Protein AF-A0A482X7K0-F1 (afdb_monomer_lite)

pLDDT: mean 81.97, std 12.43, range [30.09, 96.19]

InterPro domains:
  IPR026983 Dynein heavy chain [PTHR22878] (28-201)

Secondary structure (DSSP, 8-state):
--HHHHHHHHHHHHHHHHHHHHHHHHHHHHHHHHHHHHHTPPPSSHHHHHHHHHHHHHIIIIIHHHHHHHHHHHHHHHHHHHTTSPPPHHHHHHHHHHHHHHHHHHHHHHHHHHHHHHHHHHHHHHHHHHHHHHHHHHHHHHHHHHHHHT---GGGHHHHHHHHHHHHHHHHHHHHHHHHHHHHHHHTTPPP---GGGGS--

Foldseek 3Di:
DVVVVVVVVVVVVVVVLVVCLVPLQLVLLVVLVVLLVLLLDQAPALVSLLVSVVSLVCCVPPVLVVSVVSLVVNVVSCVVCVVPDDQDPVSVVSNVSSVVSNVCSVVSSVSSVVSSVVVVVVRVVVLVVVVVVLVVVVVVLVVLVVVLVVDDDPVCVVVSVVSVVVSVVVVVVSVVVLVVSQVSCVSVPHDRDDDVCPPVND

Organism: Laodelphax striatellus (NCBI:txid195883)

Structure (mmCIF, N/CA/C/O backbone):
data_AF-A0A482X7K0-F1
#
_entry.id   AF-A0A482X7K0-F1
#
loop_
_atom_site.group_PDB
_atom_site.id
_atom_site.type_symbol
_atom_site.label_atom_id
_atom_site.label_alt_id
_atom_site.label_comp_id
_atom_site.label_asym_id
_atom_site.label_entity_id
_atom_site.label_seq_id
_atom_site.pdbx_PDB_ins_code
_atom_site.Cartn_x
_atom_site.Cartn_y
_atom_site.Cartn_z
_atom_site.occupancy
_atom_site.B_iso_or_equiv
_atom_site.auth_seq_id
_atom_site.auth_comp_id
_atom_site.auth_asym_id
_atom_site.auth_atom_id
_atom_site.pdbx_PDB_model_num
ATOM 1 N N . MET A 1 1 ? 16.773 -10.555 -62.087 1.00 49.22 1 MET A N 1
ATOM 2 C CA . MET A 1 1 ? 15.786 -10.068 -61.094 1.00 49.22 1 MET A CA 1
ATOM 3 C C . MET A 1 1 ? 15.882 -10.726 -59.689 1.00 49.22 1 MET A C 1
ATOM 5 O O . MET A 1 1 ? 14.841 -11.049 -59.138 1.00 49.22 1 MET A O 1
ATOM 9 N N . PRO A 1 2 ? 17.061 -10.891 -59.043 1.00 54.84 2 PRO A N 1
ATOM 10 C CA . PRO A 1 2 ? 17.112 -11.269 -57.612 1.00 54.84 2 PRO A CA 1
ATOM 11 C C . PRO A 1 2 ? 17.490 -10.118 -56.652 1.00 54.84 2 PRO A C 1
ATOM 13 O O . PRO A 1 2 ? 17.149 -10.158 -55.475 1.00 54.84 2 PRO A O 1
ATOM 16 N N . ILE A 1 3 ? 18.154 -9.066 -57.144 1.00 51.59 3 ILE A N 1
ATOM 17 C CA . ILE A 1 3 ? 18.717 -7.979 -56.316 1.00 51.59 3 ILE A CA 1
ATOM 18 C C . ILE A 1 3 ? 17.618 -7.081 -55.722 1.00 51.59 3 ILE A C 1
ATOM 20 O O . ILE A 1 3 ? 17.729 -6.635 -54.583 1.00 51.59 3 ILE A O 1
ATOM 24 N N . THR A 1 4 ? 16.521 -6.876 -56.458 1.00 55.09 4 THR A N 1
ATOM 25 C CA . THR A 1 4 ? 15.360 -6.100 -56.002 1.00 55.09 4 THR A CA 1
ATOM 26 C C . THR A 1 4 ? 14.719 -6.727 -54.767 1.00 55.09 4 THR A C 1
ATOM 28 O O . THR A 1 4 ? 14.364 -6.012 -53.845 1.00 55.09 4 THR A O 1
ATOM 31 N N . ASN A 1 5 ? 14.657 -8.060 -54.696 1.00 58.28 5 ASN A N 1
ATOM 32 C CA . ASN A 1 5 ? 14.011 -8.773 -53.594 1.00 58.28 5 ASN A CA 1
ATOM 33 C C . ASN A 1 5 ? 14.811 -8.645 -52.282 1.00 58.28 5 ASN A C 1
ATOM 35 O O . ASN A 1 5 ? 14.243 -8.368 -51.234 1.00 58.28 5 ASN A O 1
ATOM 39 N N . ILE A 1 6 ? 16.146 -8.721 -52.343 1.00 61.03 6 ILE A N 1
ATOM 40 C CA . ILE A 1 6 ? 17.017 -8.553 -51.165 1.00 61.03 6 ILE A CA 1
ATOM 41 C C . ILE A 1 6 ? 16.973 -7.114 -50.636 1.00 61.03 6 ILE A C 1
ATOM 43 O O . ILE A 1 6 ? 16.908 -6.911 -49.426 1.00 61.03 6 ILE A O 1
ATOM 47 N N . PHE A 1 7 ? 16.972 -6.111 -51.520 1.00 64.00 7 PHE A N 1
ATOM 48 C CA . PHE A 1 7 ? 16.829 -4.712 -51.105 1.00 64.00 7 PHE A CA 1
ATOM 49 C C . PHE A 1 7 ? 15.469 -4.446 -50.456 1.00 64.00 7 PHE A C 1
ATOM 51 O O . PHE A 1 7 ? 15.415 -3.792 -49.418 1.00 64.00 7 PHE A O 1
ATOM 58 N N . THR A 1 8 ? 14.385 -4.989 -51.013 1.00 66.81 8 THR A N 1
ATOM 59 C CA . THR A 1 8 ? 13.043 -4.848 -50.435 1.00 66.81 8 THR A CA 1
ATOM 60 C C . THR A 1 8 ? 12.923 -5.575 -49.093 1.00 66.81 8 THR A C 1
ATOM 62 O O . THR A 1 8 ? 12.419 -4.984 -48.143 1.00 66.81 8 THR A O 1
ATOM 65 N N . ILE A 1 9 ? 13.457 -6.796 -48.964 1.00 69.00 9 ILE A N 1
ATOM 66 C CA . ILE A 1 9 ? 13.507 -7.537 -47.689 1.00 69.00 9 ILE A CA 1
ATOM 67 C C . ILE A 1 9 ? 14.308 -6.759 -46.645 1.00 69.00 9 ILE A C 1
ATOM 69 O O . ILE A 1 9 ? 13.863 -6.610 -45.510 1.00 69.00 9 ILE A O 1
ATOM 73 N N . ARG A 1 10 ? 15.467 -6.217 -47.030 1.00 67.44 10 ARG A N 1
ATOM 74 C CA . ARG A 1 10 ? 16.317 -5.425 -46.141 1.00 67.44 10 ARG A CA 1
ATOM 75 C C . ARG A 1 10 ? 15.589 -4.163 -45.681 1.00 67.44 10 ARG A C 1
ATOM 77 O O . ARG A 1 10 ? 15.548 -3.911 -44.485 1.00 67.44 10 ARG A O 1
ATOM 84 N N . ILE A 1 11 ? 14.962 -3.416 -46.592 1.00 68.81 11 ILE A N 1
ATOM 85 C CA . ILE A 1 11 ? 14.170 -2.225 -46.250 1.00 68.81 11 ILE A CA 1
ATOM 86 C C . ILE A 1 11 ? 13.044 -2.585 -45.278 1.00 68.81 11 ILE A C 1
ATOM 88 O O . ILE A 1 11 ? 12.964 -1.948 -44.237 1.00 68.81 11 ILE A O 1
ATOM 92 N N . ILE A 1 12 ? 12.244 -3.620 -45.570 1.00 69.12 12 ILE A N 1
ATOM 93 C CA . ILE A 1 12 ? 11.138 -4.075 -44.707 1.00 69.12 12 ILE A CA 1
ATOM 94 C C . ILE A 1 12 ? 11.647 -4.483 -43.321 1.00 69.12 12 ILE A C 1
ATOM 96 O O . ILE A 1 12 ? 11.032 -4.142 -42.313 1.00 69.12 12 ILE A O 1
ATOM 100 N N . TYR A 1 13 ? 12.776 -5.189 -43.255 1.00 68.62 13 TYR A N 1
ATOM 101 C CA . TYR A 1 13 ? 13.393 -5.586 -41.994 1.00 68.62 13 TYR A CA 1
ATOM 102 C C . TYR A 1 13 ? 13.830 -4.359 -41.181 1.00 68.62 13 TYR A C 1
ATOM 104 O O . TYR A 1 13 ? 13.489 -4.261 -40.005 1.00 68.62 13 TYR A O 1
ATOM 112 N N . TYR A 1 14 ? 14.485 -3.376 -41.811 1.00 65.94 14 TYR A N 1
ATOM 113 C CA . TYR A 1 14 ? 14.879 -2.130 -41.143 1.00 65.94 14 TYR A CA 1
ATOM 114 C C . TYR A 1 14 ? 13.684 -1.308 -40.663 1.00 65.94 14 TYR A C 1
ATOM 116 O O . TYR A 1 14 ? 13.722 -0.854 -39.520 1.00 65.94 14 TYR A O 1
ATOM 124 N N . THR A 1 15 ? 12.631 -1.129 -41.473 1.00 64.50 15 THR A N 1
ATOM 125 C CA . THR A 1 15 ? 11.424 -0.398 -41.044 1.00 64.50 15 THR A CA 1
ATOM 126 C C . THR A 1 15 ? 10.703 -1.109 -39.910 1.00 64.50 15 THR A C 1
ATOM 128 O O . THR A 1 15 ? 10.247 -0.448 -38.981 1.00 64.50 15 THR A O 1
ATOM 131 N N . ASN A 1 16 ? 10.638 -2.441 -39.930 1.00 65.94 16 ASN A N 1
ATOM 132 C CA . ASN A 1 16 ? 10.032 -3.208 -38.844 1.00 65.94 16 ASN A CA 1
ATOM 133 C C . ASN A 1 16 ? 10.846 -3.062 -37.544 1.00 65.94 16 ASN A C 1
ATOM 135 O O . ASN A 1 16 ? 10.296 -2.710 -36.506 1.00 65.94 16 ASN A O 1
ATOM 139 N N . LEU A 1 17 ? 12.175 -3.176 -37.623 1.00 64.88 17 LEU A N 1
ATOM 140 C CA . LEU A 1 17 ? 13.085 -2.951 -36.495 1.00 64.88 17 LEU A CA 1
ATOM 141 C C . LEU A 1 17 ? 13.022 -1.535 -35.919 1.00 64.88 17 LEU A C 1
ATOM 143 O O . LEU A 1 17 ? 13.040 -1.372 -34.700 1.00 64.88 17 LEU A O 1
ATOM 147 N N . THR A 1 18 ? 12.927 -0.507 -36.767 1.00 64.06 18 THR A N 1
ATOM 148 C CA . THR A 1 18 ? 12.748 0.868 -36.273 1.00 64.06 18 THR A CA 1
ATOM 149 C C . THR A 1 18 ? 11.384 1.030 -35.614 1.00 64.06 18 THR A C 1
ATOM 151 O O . THR A 1 18 ? 11.300 1.612 -34.538 1.00 64.06 18 THR A O 1
ATOM 154 N N . SER A 1 19 ? 10.322 0.460 -36.185 1.00 64.69 19 SER A N 1
ATOM 155 C CA . SER A 1 19 ? 8.982 0.526 -35.593 1.00 64.69 19 SER A CA 1
ATOM 156 C C . SER A 1 19 ? 8.897 -0.198 -34.240 1.00 64.69 19 SER A C 1
ATOM 158 O O . SER A 1 19 ? 8.292 0.323 -33.305 1.00 64.69 19 SER A O 1
ATOM 160 N N . ILE A 1 20 ? 9.552 -1.356 -34.105 1.00 62.50 20 ILE A N 1
ATOM 161 C CA . ILE A 1 20 ? 9.691 -2.105 -32.845 1.00 62.50 20 ILE A CA 1
ATOM 162 C C . ILE A 1 20 ? 10.465 -1.273 -31.810 1.00 62.50 20 ILE A C 1
ATOM 164 O O . ILE A 1 20 ? 10.025 -1.138 -30.667 1.00 62.50 20 ILE A O 1
ATOM 168 N N . LYS A 1 21 ? 11.569 -0.637 -32.221 1.00 65.00 21 LYS A N 1
ATOM 169 C CA . LYS A 1 21 ? 12.369 0.257 -31.370 1.00 65.00 21 LYS A CA 1
ATOM 170 C C . LYS A 1 21 ? 11.549 1.432 -30.820 1.00 65.00 21 LYS A C 1
ATOM 172 O O . LYS A 1 21 ? 11.604 1.700 -29.624 1.00 65.00 21 LYS A O 1
ATOM 177 N N . TYR A 1 22 ? 10.761 2.106 -31.658 1.00 64.25 22 TYR A N 1
ATOM 178 C CA . TYR A 1 22 ? 9.958 3.261 -31.230 1.00 64.25 22 TYR A CA 1
ATOM 179 C C . TYR A 1 22 ? 8.774 2.899 -30.324 1.00 64.25 22 TYR A C 1
ATOM 181 O O . TYR A 1 22 ? 8.268 3.773 -29.624 1.00 64.25 22 TYR A O 1
ATOM 189 N N . PHE A 1 23 ? 8.338 1.637 -30.313 1.00 62.00 23 PHE A N 1
ATOM 190 C CA . PHE A 1 23 ? 7.183 1.200 -29.527 1.00 62.00 23 PHE A CA 1
ATOM 191 C C . PHE A 1 23 ? 7.559 0.508 -28.208 1.00 62.00 23 PHE A C 1
ATOM 193 O O . PHE A 1 23 ? 6.911 0.737 -27.189 1.00 62.00 23 PHE A O 1
ATOM 200 N N . ILE A 1 24 ? 8.592 -0.341 -28.202 1.00 65.31 24 ILE A N 1
ATOM 201 C CA . ILE A 1 24 ? 8.895 -1.207 -27.047 1.00 65.31 24 ILE A CA 1
ATOM 202 C C . ILE A 1 24 ? 9.719 -0.483 -25.974 1.00 65.31 24 ILE A C 1
ATOM 204 O O . ILE A 1 24 ? 9.478 -0.675 -24.782 1.00 65.31 24 ILE A O 1
ATOM 208 N N . PHE A 1 25 ? 10.663 0.367 -26.382 1.00 67.62 25 PHE A N 1
ATOM 209 C CA . PHE A 1 25 ? 11.628 0.988 -25.470 1.00 67.62 25 PHE A CA 1
ATOM 210 C C . PHE A 1 25 ? 11.020 2.035 -24.528 1.00 67.62 25 PHE A C 1
ATOM 212 O O . PHE A 1 25 ? 11.233 1.912 -23.321 1.00 67.62 25 PHE A O 1
ATOM 219 N N . PRO A 1 26 ? 10.241 3.029 -25.008 1.00 70.12 26 PRO A N 1
ATOM 220 C CA . PRO A 1 26 ? 9.648 4.030 -24.118 1.00 70.12 26 PRO A CA 1
ATOM 221 C C . PRO A 1 26 ? 8.695 3.382 -23.113 1.00 70.12 26 PRO A C 1
ATOM 223 O O . PRO A 1 26 ? 8.718 3.700 -21.928 1.00 70.12 26 PRO A O 1
ATOM 226 N N . ARG A 1 27 ? 7.939 2.386 -23.582 1.00 81.06 27 ARG A N 1
ATOM 227 C CA . ARG A 1 27 ? 6.945 1.674 -22.787 1.00 81.06 27 ARG A CA 1
ATOM 228 C C . ARG A 1 27 ? 7.564 0.900 -21.625 1.00 81.06 27 ARG A C 1
ATOM 230 O O . ARG A 1 27 ? 6.993 0.880 -20.549 1.00 81.06 27 ARG A O 1
ATOM 237 N N . LEU A 1 28 ? 8.739 0.288 -21.809 1.00 86.19 28 LEU A N 1
ATOM 238 C CA . LEU A 1 28 ? 9.406 -0.446 -20.727 1.00 86.19 28 LEU A CA 1
ATOM 239 C C . LEU A 1 28 ? 9.907 0.490 -19.613 1.00 86.19 28 LEU A C 1
ATOM 241 O O . LEU A 1 28 ? 9.758 0.172 -18.436 1.00 86.19 28 LEU A O 1
ATOM 245 N N . GLY A 1 29 ? 10.473 1.647 -19.971 1.00 86.31 29 GLY A N 1
ATOM 246 C CA . GLY A 1 29 ? 10.881 2.658 -18.991 1.00 86.31 29 GLY A CA 1
ATOM 247 C C . GLY A 1 29 ? 9.694 3.235 -18.213 1.00 86.31 29 GLY A C 1
ATOM 248 O O . GLY A 1 29 ? 9.775 3.379 -16.994 1.00 86.31 29 GLY A O 1
ATOM 249 N N . GLU A 1 30 ? 8.584 3.506 -18.905 1.00 89.38 30 GLU A N 1
ATOM 250 C CA . GLU A 1 30 ? 7.318 3.937 -18.297 1.00 89.38 30 GLU A CA 1
ATOM 251 C C . GLU A 1 30 ? 6.737 2.871 -17.358 1.00 89.38 30 GLU A C 1
ATOM 253 O O . GLU A 1 30 ? 6.309 3.204 -16.255 1.00 89.38 30 GLU A O 1
ATOM 258 N N . ASP A 1 31 ? 6.780 1.592 -17.748 1.00 91.06 31 ASP A N 1
ATOM 259 C CA . ASP A 1 31 ? 6.322 0.477 -16.913 1.00 91.06 31 ASP A CA 1
ATOM 260 C C . ASP A 1 31 ? 7.127 0.401 -15.599 1.00 91.06 31 ASP A C 1
ATOM 262 O O . ASP A 1 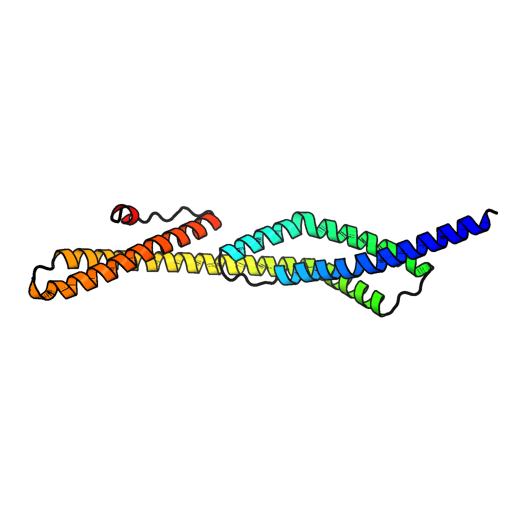31 ? 6.543 0.278 -14.520 1.00 91.06 31 ASP A O 1
ATOM 266 N N . TYR A 1 32 ? 8.463 0.526 -15.659 1.00 92.44 32 TYR A N 1
ATOM 267 C CA . TYR A 1 32 ? 9.295 0.534 -14.446 1.00 92.44 32 TYR A CA 1
ATOM 268 C C . TYR A 1 32 ? 8.985 1.736 -13.552 1.00 92.44 32 TYR A C 1
ATOM 270 O O . TYR A 1 32 ? 8.903 1.593 -12.330 1.00 92.44 32 TYR A O 1
ATOM 278 N N . GLN A 1 33 ? 8.814 2.912 -14.154 1.00 92.56 33 GLN A N 1
ATOM 279 C CA . GLN A 1 33 ? 8.469 4.117 -13.415 1.00 92.56 33 GLN A CA 1
ATOM 280 C C . GLN A 1 33 ? 7.107 3.968 -12.724 1.00 92.56 33 GLN A C 1
ATOM 282 O O . GLN A 1 33 ? 7.005 4.237 -11.533 1.00 92.56 33 GLN A O 1
ATOM 287 N N . ALA A 1 34 ? 6.089 3.461 -13.421 1.00 93.81 34 ALA A N 1
ATOM 288 C CA . ALA A 1 34 ? 4.759 3.251 -12.854 1.00 93.81 34 ALA A CA 1
ATOM 289 C C . ALA A 1 34 ? 4.769 2.253 -11.684 1.00 93.81 34 ALA A C 1
ATOM 291 O O . ALA A 1 34 ? 4.070 2.457 -10.688 1.00 93.81 34 ALA A O 1
ATOM 292 N N . ILE A 1 35 ? 5.578 1.190 -11.776 1.00 94.62 35 ILE A N 1
ATOM 293 C CA . ILE A 1 35 ? 5.794 0.264 -10.655 1.00 94.62 35 ILE A CA 1
ATOM 294 C C . ILE A 1 35 ? 6.438 1.000 -9.485 1.00 94.62 35 ILE A C 1
ATOM 296 O O . ILE A 1 35 ? 5.965 0.849 -8.362 1.00 94.62 35 ILE A O 1
ATOM 300 N N . SER A 1 36 ? 7.467 1.812 -9.737 1.00 94.31 36 SER A N 1
ATOM 301 C CA . SER A 1 36 ? 8.138 2.577 -8.686 1.00 94.31 36 SER A CA 1
ATOM 302 C C . SER A 1 36 ? 7.206 3.568 -7.998 1.00 94.31 36 SER A C 1
ATOM 304 O O . SER A 1 36 ? 7.182 3.620 -6.771 1.00 94.31 36 SER A O 1
ATOM 306 N N . ASP A 1 37 ? 6.430 4.331 -8.762 1.00 95.31 37 ASP A N 1
ATOM 307 C CA . ASP A 1 37 ? 5.510 5.334 -8.225 1.00 95.31 37 ASP A CA 1
ATOM 308 C C . ASP A 1 37 ? 4.443 4.666 -7.345 1.00 95.31 37 ASP A C 1
ATOM 310 O O . ASP A 1 37 ? 4.142 5.128 -6.241 1.00 95.31 37 ASP A O 1
ATOM 314 N N . ARG A 1 38 ? 3.922 3.516 -7.789 1.00 94.81 38 ARG A N 1
ATOM 315 C CA . ARG A 1 38 ? 2.947 2.743 -7.016 1.00 94.81 38 ARG A CA 1
ATOM 316 C C . ARG A 1 38 ? 3.566 2.068 -5.791 1.00 94.81 38 ARG A C 1
ATOM 318 O O . ARG A 1 38 ? 2.945 2.078 -4.735 1.00 94.81 38 ARG A O 1
ATOM 325 N N . ALA A 1 39 ? 4.763 1.498 -5.910 1.00 94.06 39 ALA A N 1
ATOM 326 C CA . ALA A 1 39 ? 5.457 0.828 -4.810 1.00 94.06 39 ALA A CA 1
ATOM 327 C C . ALA A 1 39 ? 5.804 1.791 -3.669 1.00 94.06 39 ALA A C 1
ATOM 329 O O . ALA A 1 39 ? 5.743 1.419 -2.502 1.00 94.06 39 ALA A O 1
ATOM 330 N N . LEU A 1 40 ? 6.127 3.041 -3.993 1.00 93.75 40 LEU A N 1
ATOM 331 C CA . LEU A 1 40 ? 6.481 4.061 -3.004 1.00 93.75 40 LEU A CA 1
ATOM 332 C C . LEU A 1 40 ? 5.279 4.896 -2.540 1.00 93.75 40 LEU A C 1
ATOM 334 O O . LEU A 1 40 ? 5.443 5.856 -1.787 1.00 93.75 40 LEU A O 1
ATOM 338 N N . THR A 1 41 ? 4.065 4.549 -2.974 1.00 94.62 41 THR A N 1
ATOM 339 C CA . THR A 1 41 ? 2.849 5.201 -2.486 1.00 94.62 41 THR A CA 1
ATOM 340 C C . THR A 1 41 ? 2.609 4.803 -1.033 1.00 94.62 41 THR A C 1
ATOM 342 O O . THR A 1 41 ? 2.508 3.622 -0.710 1.00 94.62 41 THR A O 1
ATOM 345 N N . VAL A 1 42 ? 2.488 5.798 -0.154 1.00 93.50 42 VAL A N 1
ATOM 346 C CA . VAL A 1 42 ? 2.142 5.572 1.251 1.00 93.50 42 VAL A CA 1
ATOM 347 C C . VAL A 1 42 ? 0.657 5.200 1.326 1.00 93.50 42 VAL A C 1
ATOM 349 O O . VAL A 1 42 ? -0.169 6.034 0.951 1.00 93.50 42 VAL A O 1
ATOM 352 N N . PRO A 1 43 ? 0.298 3.984 1.778 1.00 92.62 43 PRO A N 1
ATOM 353 C CA . PRO A 1 43 ? -1.103 3.612 1.942 1.00 92.62 43 PRO A CA 1
ATOM 354 C C . PRO A 1 43 ? -1.757 4.512 2.995 1.00 92.62 43 PRO A C 1
ATOM 356 O O . PRO A 1 43 ? -1.083 4.941 3.932 1.00 92.62 43 PRO A O 1
ATOM 359 N N . GLY A 1 44 ? -3.044 4.825 2.829 1.00 90.19 44 GLY A N 1
ATOM 360 C CA . GLY A 1 44 ? -3.811 5.650 3.766 1.00 90.19 44 GLY A CA 1
ATOM 361 C C . GLY A 1 44 ? -4.552 4.854 4.844 1.00 90.19 44 GLY A C 1
ATOM 362 O O . GLY A 1 44 ? -4.865 5.404 5.898 1.00 90.19 44 GLY A O 1
ATOM 363 N N . ASN A 1 45 ? -4.827 3.571 4.601 1.00 89.44 45 ASN A N 1
ATOM 364 C CA . ASN A 1 45 ? -5.579 2.684 5.494 1.00 89.44 45 ASN A CA 1
ATOM 365 C C . ASN A 1 45 ? -5.185 1.206 5.294 1.00 89.44 45 ASN A C 1
ATOM 367 O O . ASN A 1 45 ? -4.472 0.857 4.349 1.00 89.44 45 ASN A O 1
ATOM 371 N N . THR A 1 46 ? -5.694 0.331 6.168 1.00 90.00 46 THR A N 1
ATOM 372 C CA . THR A 1 46 ? -5.468 -1.125 6.141 1.00 90.00 46 THR A CA 1
ATOM 373 C C . THR A 1 46 ? -5.837 -1.757 4.793 1.00 90.00 46 THR A C 1
ATOM 375 O O . THR A 1 46 ? -5.093 -2.591 4.284 1.00 90.00 46 THR A O 1
ATOM 378 N N . SER A 1 47 ? -6.939 -1.337 4.163 1.00 89.44 47 SER A N 1
ATOM 379 C CA . SER A 1 47 ? -7.370 -1.874 2.862 1.00 89.44 47 SER A CA 1
ATOM 380 C C . SER A 1 47 ? -6.379 -1.534 1.742 1.00 89.44 47 SER A C 1
ATOM 382 O O . SER A 1 47 ? -5.930 -2.415 1.006 1.00 89.44 47 SER A O 1
ATOM 384 N N . GLU A 1 48 ? -5.965 -0.269 1.652 1.00 92.25 48 GLU A N 1
ATOM 385 C CA . GLU A 1 48 ? -4.960 0.187 0.686 1.00 92.25 48 GLU A CA 1
ATOM 386 C C . GLU A 1 48 ? -3.604 -0.494 0.897 1.00 92.25 48 GLU A C 1
ATOM 388 O O . GLU A 1 48 ? -2.947 -0.858 -0.081 1.00 92.25 48 GLU A O 1
ATOM 393 N N . LEU A 1 49 ? -3.208 -0.726 2.153 1.00 93.12 49 LEU A N 1
ATOM 394 C CA . LEU A 1 49 ? -1.993 -1.469 2.491 1.00 93.12 49 LEU A CA 1
ATOM 395 C C . LEU A 1 49 ? -2.054 -2.911 1.960 1.00 93.12 49 LEU A C 1
ATOM 397 O O . LEU A 1 49 ? -1.108 -3.359 1.314 1.00 93.12 49 LEU A O 1
ATOM 401 N N . MET A 1 50 ? -3.171 -3.617 2.154 1.00 91.31 50 MET A N 1
ATOM 402 C CA . MET A 1 50 ? -3.347 -4.988 1.651 1.00 91.31 50 MET A CA 1
ATOM 403 C C . MET A 1 50 ? -3.306 -5.050 0.119 1.00 91.31 50 MET A C 1
ATOM 405 O O . MET A 1 50 ? -2.677 -5.937 -0.462 1.00 91.31 50 MET A O 1
ATOM 409 N N . VAL A 1 51 ? -3.927 -4.074 -0.554 1.00 93.81 51 VAL A N 1
ATOM 410 C CA . VAL A 1 51 ? -3.876 -3.951 -2.020 1.00 93.81 51 VAL A CA 1
ATOM 411 C C . VAL A 1 51 ? -2.448 -3.695 -2.509 1.00 93.81 51 VAL A C 1
ATOM 413 O O . VAL A 1 51 ? -2.039 -4.254 -3.533 1.00 93.81 51 VAL A O 1
ATOM 416 N N . LEU A 1 52 ? -1.682 -2.862 -1.798 1.00 94.69 52 LEU A N 1
ATOM 417 C CA . LEU A 1 52 ? -0.279 -2.597 -2.111 1.00 94.69 52 LEU A CA 1
ATOM 418 C C . LEU A 1 52 ? 0.581 -3.855 -1.929 1.00 94.69 52 LEU A C 1
ATOM 420 O O . LEU A 1 52 ? 1.371 -4.175 -2.816 1.00 94.69 52 LEU A O 1
ATOM 424 N N . MET A 1 53 ? 0.385 -4.604 -0.842 1.00 93.12 53 MET A N 1
ATOM 425 C CA . MET A 1 53 ? 1.101 -5.858 -0.584 1.00 93.12 53 MET A CA 1
ATOM 426 C C . MET A 1 53 ? 0.867 -6.894 -1.689 1.00 93.12 53 MET A C 1
ATOM 428 O O . MET A 1 53 ? 1.826 -7.478 -2.195 1.00 93.12 53 MET A O 1
ATOM 432 N N . GLU A 1 54 ? -0.382 -7.090 -2.121 1.00 94.62 54 GLU A N 1
ATOM 433 C CA . GLU A 1 54 ? -0.683 -8.040 -3.200 1.00 94.62 54 GLU A CA 1
ATOM 434 C C . GLU A 1 54 ? -0.099 -7.584 -4.544 1.00 94.62 54 GLU A C 1
ATOM 436 O O . GLU A 1 54 ? 0.414 -8.396 -5.320 1.00 94.62 54 GLU A O 1
ATOM 441 N N . PHE A 1 55 ? -0.119 -6.275 -4.815 1.00 94.69 55 PHE A N 1
ATOM 442 C CA . PHE A 1 55 ? 0.535 -5.715 -5.995 1.00 94.69 55 PHE A CA 1
ATOM 443 C C . PHE A 1 55 ? 2.039 -6.016 -6.001 1.00 94.69 55 PHE A C 1
ATOM 445 O O . PHE A 1 55 ? 2.550 -6.513 -7.005 1.00 94.69 55 PHE A O 1
ATOM 452 N N . ILE A 1 56 ? 2.736 -5.767 -4.892 1.00 94.50 56 ILE A N 1
ATOM 453 C CA . ILE A 1 56 ? 4.185 -5.982 -4.788 1.00 94.50 56 ILE A CA 1
ATOM 454 C C . ILE A 1 56 ? 4.531 -7.464 -4.867 1.00 94.50 56 ILE A C 1
ATOM 456 O O . ILE A 1 56 ? 5.442 -7.834 -5.604 1.00 94.50 56 ILE A O 1
ATOM 460 N N . ARG A 1 57 ? 3.733 -8.332 -4.238 1.00 93.94 57 ARG A N 1
ATOM 461 C CA . ARG A 1 57 ? 3.880 -9.788 -4.362 1.00 93.94 57 ARG A CA 1
ATOM 462 C C . ARG A 1 57 ? 3.810 -10.244 -5.821 1.00 93.94 57 ARG A C 1
ATOM 464 O O . ARG A 1 57 ? 4.599 -11.086 -6.256 1.00 93.94 57 ARG A O 1
ATOM 471 N N . LYS A 1 58 ? 2.885 -9.684 -6.607 1.00 94.62 58 LYS A N 1
ATOM 472 C CA . LYS A 1 58 ? 2.799 -9.952 -8.051 1.00 94.62 58 LYS A CA 1
ATOM 473 C C . LYS A 1 58 ? 4.022 -9.419 -8.804 1.00 94.62 58 LYS A C 1
ATOM 475 O O . LYS A 1 58 ? 4.524 -10.094 -9.702 1.00 94.62 58 LYS A O 1
ATOM 480 N N . VAL A 1 59 ? 4.498 -8.228 -8.442 1.00 93.31 59 VAL A N 1
ATOM 481 C CA . VAL A 1 59 ? 5.688 -7.626 -9.053 1.00 93.31 59 VAL A CA 1
ATOM 482 C C . VAL A 1 59 ? 6.922 -8.502 -8.834 1.00 93.31 59 VAL A C 1
ATOM 484 O O . VAL A 1 59 ? 7.582 -8.850 -9.811 1.00 93.31 59 VAL A O 1
ATOM 487 N N . GLU A 1 60 ? 7.182 -8.919 -7.594 1.00 91.94 60 GLU A N 1
ATOM 488 C CA . GLU A 1 60 ? 8.330 -9.760 -7.227 1.00 91.94 60 GLU A CA 1
ATOM 489 C C . GLU A 1 60 ? 8.269 -11.168 -7.840 1.00 91.94 60 GLU A C 1
ATOM 491 O O . GLU A 1 60 ? 9.305 -11.747 -8.151 1.00 91.94 60 GLU A O 1
ATOM 496 N N . SER A 1 61 ? 7.071 -11.737 -8.012 1.00 91.44 61 SER A N 1
ATOM 497 C CA . SER A 1 61 ? 6.917 -13.125 -8.477 1.00 91.44 61 SER A CA 1
ATOM 498 C C . SER A 1 61 ? 6.890 -13.289 -9.994 1.00 91.44 61 SER A C 1
ATOM 500 O O . SER A 1 61 ? 7.299 -14.337 -10.488 1.00 91.44 61 SER A O 1
ATOM 502 N N . VAL A 1 62 ? 6.386 -12.296 -10.732 1.00 91.94 62 VAL A N 1
ATOM 503 C CA . VAL A 1 62 ? 6.162 -12.415 -12.182 1.00 91.94 62 VAL A CA 1
ATOM 504 C C . VAL A 1 62 ? 6.697 -11.200 -12.926 1.00 91.94 62 VAL A C 1
ATOM 506 O O . VAL A 1 62 ? 7.533 -11.342 -13.816 1.00 91.94 62 VAL A O 1
ATOM 509 N N . THR A 1 63 ? 6.242 -10.000 -12.560 1.00 88.88 63 THR A N 1
ATOM 510 C CA . THR A 1 63 ? 6.440 -8.806 -13.393 1.00 88.88 63 THR A CA 1
ATOM 511 C C . THR A 1 63 ? 7.916 -8.451 -13.575 1.00 88.88 63 THR A C 1
ATOM 513 O O . THR A 1 63 ? 8.317 -8.108 -14.683 1.00 88.88 63 THR A O 1
ATOM 516 N N . VAL A 1 64 ? 8.746 -8.554 -12.529 1.00 89.44 64 VAL A N 1
ATOM 517 C CA . VAL A 1 64 ? 10.184 -8.234 -12.630 1.00 89.44 64 VAL A CA 1
ATOM 518 C C . VAL A 1 64 ? 10.884 -9.143 -13.642 1.00 89.44 64 VAL A C 1
ATOM 520 O O . VAL A 1 64 ? 11.647 -8.646 -14.467 1.00 89.44 64 VAL A O 1
ATOM 523 N N . PHE A 1 65 ? 10.569 -10.440 -13.649 1.00 89.94 65 PHE A N 1
ATOM 524 C CA . PHE A 1 65 ? 11.154 -11.397 -14.592 1.00 89.94 65 PHE A CA 1
ATOM 525 C C . PHE A 1 65 ? 10.718 -11.122 -16.037 1.00 89.94 65 PHE A C 1
ATOM 527 O O . PHE A 1 65 ? 11.554 -11.082 -16.938 1.00 89.94 65 PHE A O 1
ATOM 534 N N . GLU A 1 66 ? 9.428 -10.854 -16.263 1.00 91.50 66 GLU A N 1
ATOM 535 C CA . GLU A 1 66 ? 8.924 -10.484 -17.594 1.00 91.50 66 GLU A CA 1
ATOM 536 C C . GLU A 1 66 ? 9.576 -9.193 -18.113 1.00 91.50 66 GLU A C 1
ATOM 538 O O . GLU A 1 66 ? 9.879 -9.058 -19.302 1.00 91.50 66 GLU A O 1
ATOM 543 N N . MET A 1 67 ? 9.809 -8.226 -17.225 1.00 90.19 67 MET A N 1
ATOM 544 C CA . MET A 1 67 ? 10.469 -6.971 -17.576 1.00 90.19 67 MET A CA 1
ATOM 545 C C . MET A 1 67 ? 11.962 -7.149 -17.852 1.00 90.19 67 MET A C 1
ATOM 547 O O . MET A 1 67 ? 12.475 -6.509 -18.769 1.00 90.19 67 MET A O 1
ATOM 551 N N . GLU A 1 68 ? 12.647 -8.035 -17.127 1.00 90.25 68 GLU A N 1
ATOM 552 C CA . GLU A 1 68 ? 14.033 -8.414 -17.417 1.00 90.25 68 GLU A CA 1
ATOM 553 C C . GLU A 1 68 ? 14.181 -9.051 -18.799 1.00 90.25 68 GLU A C 1
ATOM 555 O O . GLU A 1 68 ? 15.098 -8.698 -19.544 1.00 90.25 68 GLU A O 1
ATOM 560 N N . ASP A 1 69 ? 13.273 -9.949 -19.180 1.00 89.81 69 ASP A N 1
ATOM 561 C CA . ASP A 1 69 ? 13.306 -10.570 -20.506 1.00 89.81 69 ASP A CA 1
ATOM 562 C C . ASP A 1 69 ? 13.050 -9.540 -21.614 1.00 89.81 69 ASP A C 1
ATOM 564 O O . ASP A 1 69 ? 13.814 -9.466 -22.582 1.00 89.81 69 ASP 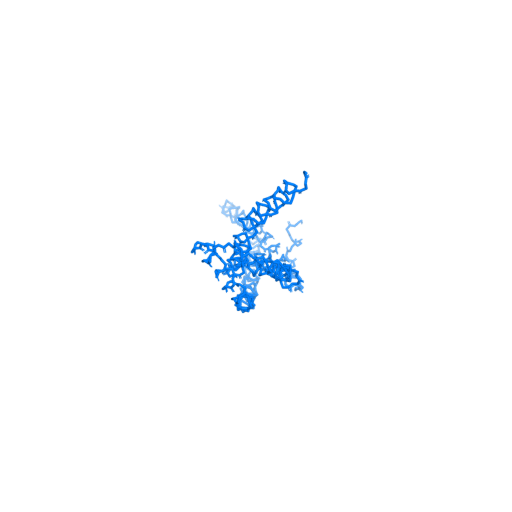A O 1
ATOM 568 N N . ARG A 1 70 ? 12.069 -8.647 -21.429 1.00 87.88 70 ARG A N 1
ATOM 569 C CA . ARG A 1 70 ? 11.850 -7.503 -22.335 1.00 87.88 70 ARG A CA 1
ATOM 570 C C . ARG A 1 70 ? 13.078 -6.592 -22.417 1.00 87.88 70 ARG A C 1
ATOM 572 O O . ARG A 1 70 ? 13.405 -6.100 -23.497 1.00 87.88 70 ARG A O 1
ATOM 579 N N . LEU A 1 71 ? 13.780 -6.375 -21.302 1.00 88.50 71 LEU A N 1
ATOM 580 C CA . LEU A 1 71 ? 15.012 -5.586 -21.264 1.00 88.50 71 LEU A CA 1
ATOM 581 C C . LEU A 1 71 ? 16.147 -6.269 -22.041 1.00 88.50 71 LEU A C 1
ATOM 583 O O . LEU A 1 71 ? 16.904 -5.591 -22.739 1.00 88.50 71 LEU A O 1
ATOM 587 N N . ARG A 1 72 ? 16.260 -7.603 -21.976 1.00 88.38 72 ARG A N 1
ATOM 588 C CA . ARG A 1 72 ? 17.226 -8.378 -22.777 1.00 88.38 72 ARG A CA 1
ATOM 589 C C . ARG A 1 72 ? 16.942 -8.278 -24.269 1.00 88.38 72 ARG A C 1
ATOM 591 O O . ARG A 1 72 ? 17.876 -8.083 -25.046 1.00 88.38 72 ARG A O 1
ATOM 598 N N . GLU A 1 73 ? 15.679 -8.364 -24.678 1.00 84.31 73 GLU A N 1
ATOM 599 C CA . GLU A 1 73 ? 15.291 -8.149 -26.077 1.00 84.31 73 GLU A CA 1
ATOM 600 C C . GLU A 1 73 ? 15.692 -6.750 -26.546 1.00 84.31 73 GLU A C 1
ATOM 602 O O . GLU A 1 73 ? 16.364 -6.597 -27.567 1.00 84.31 73 GLU A O 1
ATOM 607 N N . VAL A 1 74 ? 15.360 -5.734 -25.748 1.00 82.19 74 VAL A N 1
ATOM 608 C CA . VAL A 1 74 ? 15.768 -4.339 -25.946 1.00 82.19 74 VAL A CA 1
ATOM 609 C C . VAL A 1 74 ? 17.289 -4.221 -26.110 1.00 82.19 74 VAL A C 1
ATOM 611 O O . VAL A 1 74 ? 17.748 -3.597 -27.068 1.00 82.19 74 VAL A O 1
ATOM 614 N N . MET A 1 75 ? 18.088 -4.846 -25.242 1.00 83.25 75 MET A N 1
ATOM 615 C CA . MET A 1 75 ? 19.552 -4.845 -25.369 1.00 83.25 75 MET A CA 1
ATOM 616 C C . MET A 1 75 ? 20.019 -5.465 -26.687 1.00 83.25 75 MET A C 1
ATOM 618 O O . MET A 1 75 ? 20.833 -4.859 -27.385 1.00 83.25 75 MET A O 1
ATOM 622 N N . ASN A 1 76 ? 19.477 -6.624 -27.064 1.00 83.19 76 ASN A N 1
ATOM 623 C CA . ASN A 1 76 ? 19.816 -7.282 -28.327 1.00 83.19 76 ASN A CA 1
ATOM 624 C C . ASN A 1 76 ? 19.494 -6.390 -29.534 1.00 83.19 76 ASN A C 1
ATOM 626 O O . ASN A 1 76 ? 20.290 -6.310 -30.471 1.00 83.19 76 ASN A O 1
ATOM 630 N N . TYR A 1 77 ? 18.374 -5.664 -29.493 1.00 78.25 77 TYR A N 1
ATOM 631 C CA . TYR A 1 77 ? 18.023 -4.694 -30.529 1.00 78.25 77 TYR A CA 1
ATOM 632 C C . TYR A 1 77 ? 18.990 -3.510 -30.585 1.00 78.25 77 TYR A C 1
ATOM 634 O O . TYR A 1 77 ? 19.362 -3.105 -31.686 1.00 78.25 77 TYR A O 1
ATOM 642 N N . ILE A 1 78 ? 19.415 -2.960 -29.439 1.00 77.94 78 ILE A N 1
ATOM 643 C CA . ILE A 1 78 ? 20.415 -1.878 -29.409 1.00 77.94 78 ILE A CA 1
ATOM 644 C C . ILE A 1 78 ? 21.723 -2.359 -30.038 1.00 77.94 78 ILE A C 1
ATOM 646 O O . ILE A 1 78 ? 22.228 -1.679 -30.929 1.00 77.94 78 ILE A O 1
ATOM 650 N N . LEU A 1 79 ? 22.250 -3.508 -29.593 1.00 82.00 79 LEU A N 1
ATOM 651 C CA . LEU A 1 79 ? 23.508 -4.059 -30.110 1.00 82.00 79 LEU A CA 1
ATOM 652 C C . LEU A 1 79 ? 23.425 -4.335 -31.610 1.00 82.00 79 LEU A C 1
ATOM 654 O O . LEU A 1 79 ? 24.349 -4.025 -32.351 1.00 82.00 79 LEU A O 1
ATOM 658 N N . PHE A 1 80 ? 22.309 -4.893 -32.074 1.00 80.06 80 PHE A N 1
ATOM 659 C CA . PHE A 1 80 ? 22.131 -5.136 -33.497 1.00 80.06 80 PHE A CA 1
ATOM 660 C C . PHE A 1 80 ? 22.081 -3.822 -34.283 1.00 80.06 80 PHE A C 1
ATOM 662 O O . PHE A 1 80 ? 22.752 -3.679 -35.298 1.00 80.06 80 PHE A O 1
ATOM 669 N N . LEU A 1 81 ? 21.291 -2.845 -33.834 1.00 75.25 81 LEU A N 1
ATOM 670 C CA . LEU A 1 81 ? 21.085 -1.596 -34.566 1.00 75.25 81 LEU A CA 1
ATOM 671 C C . LEU A 1 81 ? 22.282 -0.647 -34.511 1.00 75.25 81 LEU A C 1
ATOM 673 O O . LEU A 1 81 ? 22.409 0.168 -35.430 1.00 75.25 81 LEU A O 1
ATOM 677 N N . SER A 1 82 ? 23.153 -0.739 -33.501 1.00 77.88 82 SER A N 1
ATOM 678 C CA . SER A 1 82 ? 24.354 0.103 -33.413 1.00 77.88 82 SER A CA 1
ATOM 679 C C . SER A 1 82 ? 25.309 -0.108 -34.584 1.00 77.88 82 SER A C 1
ATOM 681 O O . SER A 1 82 ? 25.977 0.836 -34.996 1.00 77.88 82 SER A O 1
ATOM 683 N N . ASP A 1 83 ? 25.315 -1.305 -35.173 1.00 79.25 83 ASP A N 1
ATOM 684 C CA . ASP A 1 83 ? 26.173 -1.635 -36.315 1.00 79.25 83 ASP A CA 1
ATOM 685 C C . ASP A 1 83 ? 25.642 -1.072 -37.646 1.00 79.25 83 ASP A C 1
ATOM 687 O O . ASP A 1 83 ? 26.365 -1.023 -38.644 1.00 79.25 83 ASP A O 1
ATOM 691 N N . TYR A 1 84 ? 24.378 -0.633 -37.686 1.00 74.81 84 TYR A N 1
ATOM 692 C CA . TYR A 1 84 ? 23.700 -0.248 -38.929 1.00 74.81 84 TYR A CA 1
ATOM 693 C C . TYR A 1 84 ? 23.022 1.124 -38.901 1.00 74.81 84 TYR A C 1
ATOM 695 O O . TYR A 1 84 ? 22.622 1.620 -39.957 1.00 74.81 84 TYR A O 1
ATOM 703 N N . THR A 1 85 ? 22.842 1.731 -37.728 1.00 72.31 85 THR A N 1
ATOM 704 C CA . THR A 1 85 ? 22.095 2.983 -37.559 1.00 72.31 85 THR A CA 1
ATOM 705 C C . THR A 1 85 ? 22.708 3.859 -36.474 1.00 72.31 85 THR A C 1
ATOM 707 O O . THR A 1 85 ? 23.227 3.373 -35.473 1.00 72.31 85 THR A O 1
ATOM 710 N N . ILE A 1 86 ? 22.608 5.177 -36.653 1.00 74.88 86 ILE A N 1
ATOM 711 C CA . ILE A 1 86 ? 22.981 6.134 -35.612 1.00 74.88 86 ILE A CA 1
ATOM 712 C C . ILE A 1 86 ? 21.841 6.186 -34.594 1.00 74.88 86 ILE A C 1
ATOM 714 O O . ILE A 1 86 ? 20.710 6.532 -34.937 1.00 74.88 86 ILE A O 1
ATOM 718 N N . ILE A 1 87 ? 22.145 5.861 -33.339 1.00 75.00 87 ILE A N 1
ATOM 719 C CA . ILE A 1 87 ? 21.221 6.057 -32.221 1.00 75.00 87 ILE A CA 1
ATOM 720 C C . ILE A 1 87 ? 21.187 7.553 -31.904 1.00 75.00 87 ILE A C 1
ATOM 722 O O . ILE A 1 87 ? 22.217 8.162 -31.614 1.00 75.00 87 ILE A O 1
ATOM 726 N N . SER A 1 88 ? 20.004 8.157 -31.976 1.00 82.31 88 SER A N 1
ATOM 727 C CA . SER A 1 88 ? 19.833 9.574 -31.656 1.00 82.31 88 SER A CA 1
ATOM 728 C C . SER A 1 88 ? 20.027 9.837 -30.158 1.00 82.31 88 SER A C 1
ATOM 730 O O . SER A 1 88 ? 19.844 8.957 -29.316 1.00 82.31 88 SER A O 1
ATOM 732 N N . ALA A 1 89 ? 20.334 11.084 -29.797 1.00 82.69 89 ALA A N 1
ATOM 733 C CA . ALA A 1 89 ? 20.488 11.479 -28.396 1.00 82.69 89 ALA A CA 1
ATOM 734 C C . ALA A 1 89 ? 19.214 11.247 -27.556 1.00 82.69 89 ALA A C 1
ATOM 736 O O . ALA A 1 89 ? 19.306 10.934 -26.370 1.00 82.69 89 ALA A O 1
ATOM 737 N N . ILE A 1 90 ? 18.028 11.372 -28.166 1.00 82.06 90 ILE A N 1
ATOM 738 C CA . ILE A 1 90 ? 16.738 11.147 -27.495 1.00 82.06 90 ILE A CA 1
ATOM 739 C C . ILE A 1 90 ? 16.576 9.665 -27.145 1.00 82.06 90 ILE A C 1
ATOM 741 O O . ILE A 1 90 ? 16.270 9.333 -26.003 1.00 82.06 90 ILE A O 1
ATOM 745 N N . GLU A 1 91 ? 16.835 8.782 -28.108 1.00 76.12 91 GLU A N 1
ATOM 746 C CA . GLU A 1 91 ? 16.741 7.331 -27.916 1.00 76.12 91 GLU A CA 1
ATOM 747 C C . GLU A 1 91 ? 17.780 6.847 -26.901 1.00 76.12 91 GLU A C 1
ATOM 749 O O . GLU A 1 91 ? 17.460 6.066 -26.011 1.00 76.12 91 GLU A O 1
ATOM 754 N N . MET A 1 92 ? 19.010 7.369 -26.970 1.00 80.94 92 MET A N 1
ATOM 755 C CA . MET A 1 92 ? 20.042 7.066 -25.980 1.00 80.94 92 MET A CA 1
ATOM 756 C C . MET A 1 92 ? 19.587 7.461 -24.570 1.00 80.94 92 MET A C 1
ATOM 758 O O . MET A 1 92 ? 19.700 6.666 -23.640 1.00 80.94 92 MET A O 1
ATOM 762 N N . LYS A 1 93 ? 19.004 8.657 -24.409 1.00 84.38 93 LYS A N 1
ATOM 763 C CA . LYS A 1 93 ? 18.470 9.112 -23.119 1.00 84.38 93 LYS A CA 1
ATOM 764 C C . LYS A 1 93 ? 17.374 8.179 -22.594 1.00 84.38 93 LYS A C 1
ATOM 766 O O . LYS A 1 93 ? 17.400 7.835 -21.416 1.00 84.38 93 LYS A O 1
ATOM 771 N N . GLN A 1 94 ? 16.430 7.765 -23.438 1.00 81.75 94 GLN A N 1
ATOM 772 C CA . GLN A 1 94 ? 15.353 6.841 -23.051 1.00 81.75 94 GLN A CA 1
ATOM 773 C C . GLN A 1 94 ? 15.893 5.469 -22.628 1.00 81.75 94 GLN A C 1
ATOM 775 O O . GLN A 1 94 ? 15.469 4.922 -21.607 1.00 81.75 94 GLN A O 1
ATOM 780 N N . ASN A 1 95 ? 16.879 4.949 -23.358 1.00 82.19 95 ASN A N 1
ATOM 781 C CA . ASN A 1 95 ? 17.545 3.696 -23.014 1.00 82.19 95 ASN A CA 1
ATOM 782 C C . ASN A 1 95 ? 18.226 3.815 -21.648 1.00 82.19 95 ASN A C 1
ATOM 784 O O . ASN A 1 95 ? 17.975 2.997 -20.766 1.00 82.19 95 ASN A O 1
ATOM 788 N N . CYS A 1 96 ? 19.016 4.873 -21.435 1.00 85.50 96 CYS A N 1
ATOM 789 C CA . CYS A 1 96 ? 19.669 5.137 -20.153 1.00 85.50 96 CYS A CA 1
ATOM 790 C C . CYS A 1 96 ? 18.668 5.220 -18.996 1.00 85.50 96 CYS A C 1
ATOM 792 O O . CYS A 1 96 ? 18.929 4.651 -17.940 1.00 85.50 96 CYS A O 1
ATOM 794 N N . LEU A 1 97 ? 17.526 5.889 -19.187 1.00 86.81 97 LEU A N 1
ATOM 795 C CA . LEU A 1 97 ? 16.475 5.964 -18.168 1.00 86.81 97 LEU A CA 1
ATOM 796 C C . LEU A 1 97 ? 15.905 4.582 -17.832 1.00 86.81 97 LEU A C 1
ATOM 798 O O . LEU A 1 97 ? 15.740 4.266 -16.659 1.00 86.81 97 LEU A O 1
ATOM 802 N N . THR A 1 98 ? 15.665 3.740 -18.836 1.00 88.00 98 THR A N 1
ATOM 803 C CA . THR A 1 98 ? 15.165 2.372 -18.626 1.00 88.00 98 THR A CA 1
ATOM 804 C C . THR A 1 98 ? 16.161 1.534 -17.819 1.00 88.00 98 THR A C 1
ATOM 806 O O . THR A 1 98 ? 15.777 0.888 -16.847 1.00 88.00 98 THR A O 1
ATOM 809 N N . PHE A 1 99 ? 17.456 1.598 -18.151 1.00 88.94 99 PHE A N 1
ATOM 810 C CA . PHE A 1 99 ? 18.496 0.911 -17.374 1.00 88.94 99 PHE A CA 1
ATOM 811 C C . PHE A 1 99 ? 18.647 1.478 -15.964 1.00 88.94 99 PHE A C 1
ATOM 813 O O . PHE A 1 99 ? 18.886 0.723 -15.024 1.00 88.94 99 PHE A O 1
ATOM 820 N N . LEU A 1 100 ? 18.517 2.794 -15.793 1.00 90.94 100 LEU A N 1
ATOM 821 C CA . LEU A 1 100 ? 18.555 3.419 -14.475 1.00 90.94 100 LEU A CA 1
ATOM 822 C C . LEU A 1 100 ? 17.425 2.880 -13.594 1.00 90.94 100 LEU A C 1
ATOM 824 O O . LEU A 1 100 ? 17.669 2.501 -12.452 1.00 90.94 100 LEU A O 1
ATOM 828 N N . TRP A 1 101 ? 16.213 2.794 -14.142 1.00 92.62 101 TRP A N 1
ATOM 829 C CA . TRP A 1 101 ? 15.066 2.241 -13.435 1.00 92.62 101 TRP A CA 1
ATOM 830 C C . TRP A 1 101 ? 15.221 0.759 -13.107 1.00 92.62 101 TRP A C 1
ATOM 832 O O . TRP A 1 101 ? 14.952 0.371 -11.974 1.00 92.62 101 TRP A O 1
ATOM 842 N N . TYR A 1 102 ? 15.715 -0.046 -14.050 1.00 92.06 102 TYR A N 1
ATOM 843 C CA . TYR A 1 102 ? 16.035 -1.451 -13.801 1.00 92.06 102 TYR A CA 1
ATOM 844 C C . TYR A 1 102 ? 17.010 -1.613 -12.625 1.00 92.06 102 TYR A C 1
ATOM 846 O O . TYR A 1 102 ? 16.721 -2.342 -11.680 1.00 92.06 102 TYR A O 1
ATOM 854 N N . ASN A 1 103 ? 18.123 -0.869 -12.627 1.00 91.50 103 ASN A N 1
ATOM 855 C CA . ASN A 1 103 ? 19.109 -0.922 -11.542 1.00 91.50 103 ASN A CA 1
ATOM 856 C C . ASN A 1 103 ? 18.544 -0.432 -10.200 1.00 91.50 103 ASN A C 1
ATOM 858 O O . ASN A 1 103 ? 18.958 -0.910 -9.147 1.00 91.50 103 ASN A O 1
ATOM 862 N N . ARG A 1 104 ? 17.608 0.524 -10.230 1.00 93.50 104 ARG A N 1
ATOM 863 C CA . ARG A 1 104 ? 16.954 1.065 -9.032 1.00 93.50 104 ARG A CA 1
ATOM 864 C C . ARG A 1 104 ? 15.855 0.143 -8.487 1.00 93.50 104 ARG A C 1
ATOM 866 O O . ARG A 1 104 ? 15.496 0.266 -7.321 1.00 93.50 104 ARG A O 1
ATOM 873 N N . MET A 1 105 ? 15.309 -0.767 -9.294 1.00 93.38 105 MET A N 1
ATOM 874 C CA . MET A 1 105 ? 14.100 -1.517 -8.936 1.00 93.38 105 MET A CA 1
ATOM 875 C C . MET A 1 105 ? 14.273 -2.371 -7.671 1.00 93.38 105 MET A C 1
ATOM 877 O O . MET A 1 105 ? 13.374 -2.416 -6.839 1.00 93.38 105 MET A O 1
ATOM 881 N N . SER A 1 106 ? 15.443 -2.979 -7.465 1.00 92.19 106 SER A N 1
ATOM 882 C CA . SER A 1 106 ? 15.736 -3.730 -6.234 1.00 92.19 106 SER A CA 1
ATOM 883 C C . SER A 1 106 ? 15.666 -2.852 -4.981 1.00 92.19 106 SER A C 1
ATOM 885 O O . SER A 1 106 ? 15.075 -3.250 -3.981 1.00 92.19 106 SER A O 1
ATOM 887 N N . GLN A 1 107 ? 16.208 -1.634 -5.053 1.00 94.62 107 GLN A N 1
ATOM 888 C CA . GLN A 1 107 ? 16.138 -0.660 -3.968 1.00 94.62 107 GLN A CA 1
ATOM 889 C C . GLN A 1 107 ? 14.694 -0.207 -3.715 1.00 94.62 107 GLN A C 1
ATOM 891 O O . GLN A 1 107 ? 14.286 -0.110 -2.566 1.00 94.62 107 GLN A O 1
ATOM 896 N N . VAL A 1 108 ? 13.906 0.026 -4.768 1.00 95.69 108 VAL A N 1
ATOM 897 C CA . VAL A 1 108 ? 12.488 0.419 -4.650 1.00 95.69 108 VAL A CA 1
ATOM 898 C C . VAL A 1 108 ? 11.660 -0.655 -3.943 1.00 95.69 108 VAL A C 1
ATOM 900 O O . VAL A 1 108 ? 10.829 -0.333 -3.096 1.00 95.69 108 VAL A O 1
ATOM 903 N N . LEU A 1 109 ? 11.883 -1.929 -4.274 1.00 94.00 109 LEU A N 1
ATOM 904 C CA . LEU A 1 109 ? 11.197 -3.044 -3.619 1.00 94.00 109 LEU A CA 1
ATOM 905 C C . LEU A 1 109 ? 11.589 -3.158 -2.141 1.00 94.00 109 LEU A C 1
ATOM 907 O O . LEU A 1 109 ? 10.739 -3.444 -1.301 1.00 94.00 109 LEU A O 1
ATOM 911 N N . GLU A 1 110 ? 12.847 -2.877 -1.807 1.00 94.94 110 GLU A N 1
ATOM 912 C CA . GLU A 1 110 ? 13.305 -2.858 -0.418 1.00 94.94 110 GLU A CA 1
ATOM 913 C C . GLU A 1 110 ? 12.744 -1.665 0.374 1.00 94.94 110 GLU A C 1
ATOM 915 O O . GLU A 1 110 ? 12.272 -1.834 1.497 1.00 94.94 110 GLU A O 1
ATOM 920 N N . GLU A 1 111 ? 12.706 -0.472 -0.225 1.00 96.12 111 GLU A N 1
ATOM 921 C CA . GLU A 1 111 ? 12.044 0.707 0.353 1.00 96.12 111 GLU A CA 1
ATOM 922 C C . GLU A 1 111 ? 10.555 0.429 0.615 1.00 96.12 111 GLU A C 1
ATOM 924 O O . GLU A 1 111 ? 10.036 0.756 1.685 1.00 96.12 111 GLU A O 1
ATOM 929 N N . ASN A 1 112 ? 9.868 -0.234 -0.322 1.00 96.19 112 ASN A N 1
ATOM 930 C CA . ASN A 1 112 ? 8.488 -0.662 -0.119 1.00 96.19 112 ASN A CA 1
ATOM 931 C C . ASN A 1 112 ? 8.358 -1.677 1.029 1.00 96.19 112 ASN A C 1
ATOM 933 O O . ASN A 1 112 ? 7.435 -1.548 1.830 1.00 96.19 112 ASN A O 1
ATOM 937 N N . ARG A 1 113 ? 9.273 -2.648 1.150 1.00 94.56 113 ARG A N 1
ATOM 938 C CA . ARG A 1 113 ? 9.256 -3.640 2.240 1.00 94.56 113 ARG A CA 1
ATOM 939 C C . ARG A 1 113 ? 9.294 -2.961 3.609 1.00 94.56 113 ARG A C 1
ATOM 941 O O . ARG A 1 113 ? 8.474 -3.276 4.469 1.00 94.56 113 ARG A O 1
ATOM 948 N N . GLN A 1 114 ? 10.188 -1.988 3.774 1.00 96.00 114 GLN A N 1
ATOM 949 C CA . GLN A 1 114 ? 10.314 -1.204 5.005 1.00 96.00 114 GLN A CA 1
ATOM 950 C C . GLN A 1 114 ? 9.068 -0.349 5.266 1.00 96.00 114 GLN A C 1
ATOM 952 O O . GLN A 1 114 ? 8.565 -0.305 6.389 1.00 96.00 114 GLN A O 1
ATOM 957 N N . LEU A 1 115 ? 8.526 0.290 4.223 1.00 95.12 115 LEU A N 1
ATOM 958 C CA . LEU A 1 115 ? 7.287 1.065 4.309 1.00 95.12 115 LEU A CA 1
ATOM 959 C C . LEU A 1 115 ? 6.102 0.196 4.755 1.00 95.12 115 LEU A C 1
ATOM 961 O O . LEU A 1 115 ? 5.340 0.601 5.632 1.00 95.12 115 LEU A O 1
ATOM 965 N N . VAL A 1 116 ? 5.944 -0.988 4.159 1.00 94.25 116 VAL A N 1
ATOM 966 C CA . VAL A 1 116 ? 4.878 -1.943 4.486 1.00 94.25 116 VAL A CA 1
ATOM 967 C C . VAL A 1 116 ? 5.020 -2.428 5.922 1.00 94.25 116 VAL A C 1
ATOM 969 O O . VAL A 1 116 ? 4.024 -2.440 6.642 1.00 94.25 116 VAL A O 1
ATOM 972 N N . GLU A 1 117 ? 6.225 -2.786 6.365 1.00 93.94 117 GLU A N 1
ATOM 973 C CA . GLU A 1 117 ? 6.474 -3.218 7.744 1.00 93.94 117 GLU A CA 1
ATOM 974 C C . GLU A 1 117 ? 6.097 -2.120 8.746 1.00 93.94 117 GLU A C 1
ATOM 976 O O . GLU A 1 117 ? 5.302 -2.354 9.661 1.00 93.94 117 GLU A O 1
ATOM 981 N N . GLN A 1 118 ? 6.585 -0.897 8.520 1.00 95.62 118 GLN A N 1
ATOM 982 C CA . GLN A 1 118 ? 6.276 0.248 9.370 1.00 95.62 118 GLN A CA 1
ATOM 983 C C . GLN A 1 118 ? 4.770 0.534 9.407 1.00 95.62 118 GLN A C 1
ATOM 985 O O . GLN A 1 118 ? 4.188 0.659 10.483 1.00 95.62 118 GLN A O 1
ATOM 990 N N . LYS A 1 119 ? 4.116 0.614 8.242 1.00 93.94 119 LYS A N 1
ATOM 991 C CA . LYS A 1 119 ? 2.685 0.944 8.162 1.00 93.94 119 LYS A CA 1
ATOM 992 C C . LYS A 1 119 ? 1.792 -0.155 8.713 1.00 93.94 119 LYS A C 1
ATOM 994 O O . LYS A 1 119 ? 0.769 0.150 9.318 1.00 93.94 119 LYS A O 1
ATOM 999 N N . THR A 1 120 ? 2.191 -1.415 8.560 1.00 92.56 120 THR A N 1
ATOM 1000 C CA . THR A 1 120 ? 1.504 -2.544 9.196 1.00 92.56 120 THR A CA 1
ATOM 1001 C C . THR A 1 120 ? 1.501 -2.375 10.708 1.00 92.56 120 THR A C 1
ATOM 1003 O O . THR A 1 120 ? 0.447 -2.496 11.327 1.00 92.56 120 THR A O 1
ATOM 1006 N N . LEU A 1 121 ? 2.652 -2.046 11.301 1.00 94.50 121 LEU A N 1
ATOM 1007 C CA . LEU A 1 121 ? 2.757 -1.832 12.741 1.00 94.50 121 LEU A CA 1
ATOM 1008 C C . LEU A 1 121 ? 1.934 -0.619 13.202 1.00 94.50 121 LEU A C 1
ATOM 1010 O O . LEU A 1 121 ? 1.180 -0.732 14.169 1.00 94.50 121 LEU A O 1
ATOM 1014 N N . ASP A 1 122 ? 2.046 0.512 12.497 1.00 93.12 122 ASP A N 1
ATOM 1015 C CA . ASP A 1 122 ? 1.291 1.738 12.792 1.00 93.12 122 ASP A CA 1
ATOM 1016 C C . ASP A 1 122 ? -0.224 1.459 12.831 1.00 93.12 122 ASP A C 1
ATOM 1018 O O . ASP A 1 122 ? -0.904 1.804 13.800 1.00 93.12 122 ASP A O 1
ATOM 1022 N N . TYR A 1 123 ? -0.755 0.797 11.798 1.00 92.75 123 TYR A N 1
ATOM 1023 C CA . TYR A 1 123 ? -2.187 0.512 11.690 1.00 92.75 123 TYR A CA 1
ATOM 1024 C C . TYR A 1 123 ? -2.662 -0.549 12.669 1.00 92.75 123 TYR A C 1
ATOM 1026 O O . TYR A 1 123 ? -3.719 -0.376 13.270 1.00 92.75 123 TYR A O 1
ATOM 1034 N N . GLN A 1 124 ? -1.874 -1.593 12.921 1.00 91.94 124 GLN A N 1
ATOM 1035 C CA . GLN A 1 124 ? -2.218 -2.578 13.945 1.00 91.94 124 GLN A CA 1
ATOM 1036 C C . GLN A 1 124 ? -2.281 -1.959 15.346 1.00 91.94 124 GLN A C 1
ATOM 1038 O O . GLN A 1 124 ? -3.171 -2.299 16.126 1.00 91.94 124 GLN A O 1
ATOM 1043 N N . ASN A 1 125 ? -1.361 -1.050 15.678 1.00 93.31 125 ASN A N 1
ATOM 1044 C CA . ASN A 1 125 ? -1.3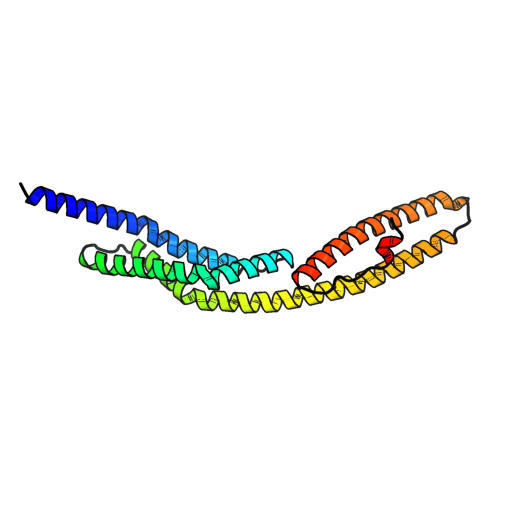89 -0.346 16.960 1.00 93.31 125 ASN A CA 1
ATOM 1045 C C . ASN A 1 125 ? -2.592 0.598 17.047 1.00 93.31 125 ASN A C 1
ATOM 1047 O O . ASN A 1 125 ? -3.332 0.550 18.027 1.00 93.31 125 ASN A O 1
ATOM 1051 N N . SER A 1 126 ? -2.840 1.382 15.995 1.00 92.31 126 SER A N 1
ATOM 1052 C CA . SER A 1 126 ? -3.991 2.287 15.934 1.00 92.31 126 SER A CA 1
ATOM 1053 C C . SER A 1 126 ? -5.328 1.542 16.026 1.00 92.31 126 SER A C 1
ATOM 1055 O O . SER A 1 126 ? -6.234 1.992 16.730 1.00 92.31 126 SER A O 1
ATOM 1057 N N . LEU A 1 127 ? -5.442 0.375 15.385 1.00 91.19 127 LEU A N 1
ATOM 1058 C CA . LEU A 1 127 ? -6.618 -0.488 15.465 1.00 91.19 127 LEU A CA 1
ATOM 1059 C C . LEU A 1 127 ? -6.834 -0.997 16.895 1.00 91.19 127 LEU A C 1
ATOM 1061 O O . LEU A 1 127 ? -7.939 -0.879 17.421 1.00 91.19 127 LEU A O 1
ATOM 1065 N N . LYS A 1 128 ? -5.782 -1.494 17.560 1.00 90.38 128 LYS A N 1
ATOM 1066 C CA . LYS A 1 128 ? -5.862 -1.947 18.962 1.00 90.38 128 LYS A CA 1
ATOM 1067 C C . LYS A 1 128 ? -6.304 -0.827 19.902 1.00 90.38 128 LYS A C 1
ATOM 1069 O O . LYS A 1 128 ? -7.216 -1.031 20.698 1.00 90.38 128 LYS A O 1
ATOM 1074 N N . GLU A 1 129 ? -5.696 0.352 19.793 1.00 92.81 129 GLU A N 1
ATOM 1075 C CA . GLU A 1 129 ? -6.077 1.521 20.595 1.00 92.81 129 GLU A CA 1
ATOM 1076 C C . GLU A 1 129 ? -7.533 1.929 20.341 1.00 92.81 129 GLU A C 1
ATOM 1078 O O . GLU A 1 129 ? -8.280 2.188 21.284 1.00 92.81 129 GLU A O 1
ATOM 1083 N N . SER A 1 130 ? -7.959 1.925 19.075 1.00 90.38 130 SER A N 1
ATOM 1084 C CA . SER A 1 130 ? -9.331 2.263 18.685 1.00 90.38 130 SER A CA 1
ATOM 1085 C C . SER A 1 130 ? -10.354 1.261 19.224 1.00 90.38 130 SER A C 1
ATOM 1087 O O . SER A 1 130 ? -11.441 1.666 19.638 1.00 90.38 130 SER A O 1
ATOM 1089 N N . ILE A 1 131 ? -10.016 -0.032 19.245 1.00 88.75 131 ILE A N 1
ATOM 1090 C CA . ILE A 1 131 ? -10.861 -1.089 19.815 1.00 88.75 131 ILE A CA 1
ATOM 1091 C C . ILE A 1 131 ? -10.994 -0.915 21.331 1.00 88.75 131 ILE A C 1
ATOM 1093 O O . ILE A 1 131 ? -12.106 -1.005 21.850 1.00 88.75 131 ILE A O 1
ATOM 1097 N N . GLU A 1 132 ? -9.901 -0.644 22.050 1.00 89.62 132 GLU A N 1
ATOM 1098 C CA . GLU A 1 132 ? -9.953 -0.429 23.504 1.00 89.62 132 GLU A CA 1
ATOM 1099 C C . GLU A 1 132 ? -10.766 0.819 23.869 1.00 89.62 132 GLU A C 1
ATOM 1101 O O . GLU A 1 132 ? -11.681 0.736 24.690 1.00 89.62 132 GLU A O 1
ATOM 1106 N N . GLN A 1 133 ? -10.539 1.944 23.183 1.00 89.88 133 GLN A N 1
ATOM 1107 C CA . GLN A 1 133 ? -11.354 3.152 23.363 1.00 89.88 133 GLN A CA 1
ATOM 1108 C C . GLN A 1 133 ? -12.834 2.878 23.082 1.00 89.88 133 GLN A C 1
ATOM 1110 O O . GLN A 1 133 ? -13.715 3.320 23.818 1.00 89.88 133 GLN A O 1
ATOM 1115 N N . PHE A 1 134 ? -13.128 2.102 22.041 1.00 88.56 134 PHE A N 1
ATOM 1116 C CA . PHE A 1 134 ? -14.500 1.752 21.705 1.00 88.56 134 PHE A CA 1
ATOM 1117 C C . PHE A 1 134 ? -15.159 0.841 22.753 1.00 88.56 134 PHE A C 1
ATOM 1119 O O . PHE A 1 134 ? -16.347 0.998 23.036 1.00 88.56 134 PHE A O 1
ATOM 1126 N N . LYS A 1 135 ? -14.415 -0.069 23.395 1.00 86.31 135 LYS A N 1
ATOM 1127 C CA . LYS A 1 135 ? -14.934 -0.849 24.534 1.00 86.31 135 LYS A CA 1
ATOM 1128 C C . LYS A 1 135 ? -15.320 0.057 25.705 1.00 86.31 135 LYS A C 1
ATOM 1130 O O . LYS A 1 135 ? -16.373 -0.154 26.306 1.00 86.31 135 LYS A O 1
ATOM 1135 N N . GLU A 1 136 ? -14.518 1.076 26.008 1.00 88.19 136 GLU A N 1
ATOM 1136 C CA . GLU A 1 136 ? -14.847 2.065 27.043 1.00 88.19 136 GLU A CA 1
ATOM 1137 C C . GLU A 1 136 ? -16.096 2.885 26.675 1.00 88.19 136 GLU A C 1
ATOM 1139 O O . GLU A 1 136 ? -16.981 3.071 27.515 1.00 88.19 136 GLU A O 1
ATOM 1144 N N . GLU A 1 137 ? -16.215 3.320 25.415 1.00 86.25 137 GLU A N 1
ATOM 1145 C CA . GLU A 1 137 ? -17.410 4.005 24.893 1.00 86.25 137 GLU A CA 1
ATOM 1146 C C . GLU A 1 137 ? -18.672 3.144 25.068 1.00 86.25 137 GLU A C 1
ATOM 1148 O O . GLU A 1 137 ? -19.704 3.632 25.536 1.00 86.25 137 GLU A O 1
ATOM 1153 N N . LEU A 1 138 ? -18.584 1.847 24.762 1.00 84.00 138 LEU A N 1
ATOM 1154 C CA . LEU A 1 138 ? -19.687 0.899 24.916 1.00 84.00 138 LEU A CA 1
ATOM 1155 C C . LEU A 1 138 ? -20.130 0.730 26.380 1.00 84.00 138 LEU A C 1
ATOM 1157 O O . LEU A 1 138 ? -21.331 0.686 26.659 1.00 84.00 138 LEU A O 1
ATOM 1161 N N . VAL A 1 139 ? -19.190 0.692 27.330 1.00 85.44 139 VAL A N 1
ATOM 1162 C CA . VAL A 1 139 ? -19.513 0.670 28.771 1.00 85.44 139 VAL A CA 1
ATOM 1163 C C . VAL A 1 139 ? -20.255 1.945 29.183 1.00 85.44 139 VAL A C 1
ATOM 1165 O O . VAL A 1 139 ? -21.237 1.879 29.925 1.00 85.44 139 VAL A O 1
ATOM 1168 N N . GLN A 1 140 ? -19.850 3.107 28.665 1.00 84.50 140 GLN A N 1
ATOM 1169 C CA . GLN A 1 140 ? -20.553 4.367 28.930 1.00 84.50 140 GLN A CA 1
ATOM 1170 C C . GLN A 1 140 ? -21.965 4.382 28.333 1.00 84.50 140 GLN A C 1
ATOM 1172 O O . GLN A 1 140 ? -22.885 4.911 28.960 1.00 84.50 140 GLN A O 1
ATOM 1177 N N . TYR A 1 141 ? -22.161 3.807 27.144 1.00 81.56 141 TYR A N 1
ATOM 1178 C CA . TYR A 1 141 ? -23.489 3.695 26.532 1.00 81.56 141 TYR A CA 1
ATOM 1179 C C . TYR A 1 141 ? -24.409 2.802 27.366 1.00 81.56 141 TYR A C 1
ATOM 1181 O O . TYR A 1 141 ? -25.573 3.148 27.577 1.00 81.56 141 TYR A O 1
ATOM 1189 N N . MET A 1 142 ? -23.886 1.702 27.913 1.00 78.44 142 MET A N 1
ATOM 1190 C CA . MET A 1 142 ? -24.633 0.829 28.822 1.00 78.44 142 MET A CA 1
ATOM 1191 C C . MET A 1 142 ? -25.048 1.566 30.100 1.00 78.44 142 MET A C 1
ATOM 1193 O O . MET A 1 142 ? -26.229 1.560 30.438 1.00 78.44 142 MET A O 1
ATOM 1197 N N . ALA A 1 143 ? -24.129 2.297 30.739 1.00 83.25 143 ALA A N 1
ATOM 1198 C CA . ALA A 1 143 ? -24.449 3.106 31.917 1.00 83.25 143 ALA A CA 1
ATOM 1199 C C . ALA A 1 143 ? -25.526 4.173 31.625 1.00 83.25 143 ALA A C 1
ATOM 1201 O O . ALA A 1 143 ? -26.442 4.365 32.422 1.00 83.25 143 ALA A O 1
ATOM 1202 N N . GLN A 1 144 ? -25.469 4.830 30.459 1.00 78.00 144 GLN A N 1
ATOM 1203 C CA . GLN A 1 144 ? -26.500 5.787 30.027 1.00 78.00 144 GLN A CA 1
ATOM 1204 C C . GLN A 1 144 ? -27.855 5.112 29.773 1.00 78.00 144 GLN A C 1
ATOM 1206 O O . GLN A 1 144 ? -28.898 5.707 30.046 1.00 78.00 144 GLN A O 1
ATOM 1211 N N . THR A 1 145 ? -27.847 3.877 29.267 1.00 76.88 145 THR A N 1
ATOM 1212 C CA . THR A 1 145 ? -29.066 3.083 29.060 1.00 76.88 145 THR A CA 1
ATOM 1213 C C . THR A 1 145 ? -29.702 2.710 30.401 1.00 76.88 145 THR A C 1
ATOM 1215 O O . THR A 1 145 ? -30.904 2.885 30.576 1.00 76.88 145 THR A O 1
ATOM 1218 N N . GLU A 1 146 ? -28.905 2.249 31.369 1.00 78.38 146 GLU A N 1
ATOM 1219 C CA . GLU A 1 146 ? -29.366 1.939 32.730 1.00 78.38 146 GLU A CA 1
ATOM 1220 C C . GLU A 1 146 ? -29.926 3.177 33.444 1.00 78.38 146 GLU A C 1
ATOM 1222 O O . GLU A 1 146 ? -30.993 3.112 34.056 1.00 78.38 146 GLU A O 1
ATOM 1227 N N . GLU A 1 147 ? -29.274 4.335 33.302 1.00 77.62 147 GLU A N 1
ATOM 1228 C CA . GLU A 1 147 ? -29.753 5.595 33.878 1.00 77.62 147 GLU A CA 1
ATOM 1229 C C . GLU A 1 147 ? -31.147 5.971 33.340 1.00 77.62 147 GLU A C 1
ATOM 1231 O O . GLU A 1 147 ? -32.029 6.332 34.122 1.00 77.62 147 GLU A O 1
ATOM 1236 N N . LEU A 1 148 ? -31.380 5.804 32.030 1.00 71.38 148 LEU A N 1
ATOM 1237 C CA . LEU A 1 148 ? -32.678 6.065 31.391 1.00 71.38 148 LEU A CA 1
ATOM 1238 C C . LEU A 1 148 ? -33.814 5.204 31.968 1.00 71.38 148 LEU A C 1
ATOM 1240 O O . LEU A 1 148 ? -34.933 5.701 32.082 1.00 71.38 148 LEU A O 1
ATOM 1244 N N . TYR A 1 149 ? -33.548 3.959 32.384 1.00 68.44 149 TYR A N 1
ATOM 1245 C CA . TYR A 1 149 ? -34.554 3.105 33.040 1.00 68.44 149 TYR A CA 1
ATOM 1246 C C . TYR A 1 149 ? -34.952 3.594 34.438 1.00 68.44 149 TYR A C 1
ATOM 1248 O O . TYR A 1 149 ? -36.006 3.217 34.950 1.00 68.44 149 TYR A O 1
ATOM 1256 N N . THR A 1 150 ? -34.129 4.442 35.054 1.00 71.69 150 THR A N 1
ATOM 1257 C CA . THR A 1 150 ? -34.366 4.988 36.398 1.00 71.69 150 THR A CA 1
ATOM 1258 C C . THR A 1 150 ? -35.203 6.271 36.365 1.00 71.69 150 THR A C 1
ATOM 1260 O O . THR A 1 150 ? -35.628 6.771 37.408 1.00 71.69 150 THR A O 1
ATOM 1263 N N . TYR A 1 151 ? -35.441 6.830 35.177 1.00 72.25 151 TYR A N 1
ATOM 1264 C CA . TYR A 1 151 ? -36.192 8.066 35.001 1.00 72.25 151 TYR A CA 1
ATOM 1265 C C . TYR A 1 151 ? -37.704 7.830 35.118 1.00 72.25 151 TYR A C 1
ATOM 1267 O O . TYR A 1 151 ? -38.283 7.021 34.399 1.00 72.25 151 TYR A O 1
ATOM 1275 N N . GLY A 1 152 ? -38.354 8.565 36.027 1.00 66.62 152 GLY A N 1
ATOM 1276 C CA . GLY A 1 152 ? -39.784 8.419 36.330 1.00 66.62 152 GLY A CA 1
ATOM 1277 C C . GLY A 1 152 ? -40.591 9.721 36.329 1.00 66.62 152 GLY A C 1
ATOM 1278 O O . GLY A 1 152 ? -41.796 9.677 36.573 1.00 66.62 152 GLY A O 1
ATOM 1279 N N . ASP A 1 153 ? -39.967 10.878 36.070 1.00 75.25 153 ASP A N 1
ATOM 1280 C CA . ASP A 1 153 ? -40.674 12.166 36.044 1.00 75.25 153 ASP A CA 1
ATOM 1281 C C . ASP A 1 153 ? -41.300 12.436 34.667 1.00 75.25 153 ASP A C 1
ATOM 1283 O O . ASP A 1 153 ? -40.619 12.663 33.666 1.00 75.25 153 ASP A O 1
ATOM 1287 N N . ILE A 1 154 ? -42.632 12.453 34.629 1.00 67.94 154 ILE A N 1
ATOM 1288 C CA . ILE A 1 154 ? -43.433 12.682 33.421 1.00 67.94 154 ILE A CA 1
ATOM 1289 C C . ILE A 1 154 ? -43.189 14.086 32.834 1.00 67.94 154 ILE A C 1
ATOM 1291 O O . ILE A 1 154 ? -43.339 14.279 31.628 1.00 67.94 154 ILE A O 1
ATOM 1295 N N . ASN A 1 155 ? -42.765 15.067 33.637 1.00 72.12 155 ASN A N 1
ATOM 1296 C CA . ASN A 1 155 ? -42.500 16.424 33.143 1.00 72.12 155 ASN A CA 1
ATOM 1297 C C . ASN A 1 155 ? -41.201 16.523 32.327 1.00 72.12 155 ASN A C 1
ATOM 1299 O O . ASN A 1 155 ? -41.047 17.433 31.511 1.00 72.12 155 ASN A O 1
ATOM 1303 N N . GLU A 1 156 ? -40.276 15.578 32.504 1.00 77.38 156 GLU A N 1
ATOM 1304 C CA . GLU A 1 156 ? -39.007 15.525 31.774 1.00 77.38 156 GLU A CA 1
ATOM 1305 C C . GLU A 1 156 ? -39.039 14.561 30.568 1.00 77.38 156 GLU A C 1
ATOM 1307 O O . GLU A 1 156 ? -38.039 14.420 29.858 1.00 77.38 156 GLU A O 1
ATOM 1312 N N . LEU A 1 157 ? -40.195 13.963 30.251 1.00 75.81 157 LEU A N 1
ATOM 1313 C CA . LEU A 1 157 ? -40.368 13.007 29.146 1.00 75.81 157 LEU A CA 1
ATOM 1314 C C . LEU A 1 157 ? -39.765 13.459 27.794 1.00 75.81 157 LEU A C 1
ATOM 1316 O O . LEU A 1 157 ? -39.089 12.654 27.148 1.00 75.81 157 LEU A O 1
ATOM 1320 N N . PRO A 1 158 ? -39.926 14.727 27.347 1.00 78.19 158 PRO A N 1
ATOM 1321 C CA . PRO A 1 158 ? -39.346 15.188 26.081 1.00 78.19 158 PRO A CA 1
ATOM 1322 C C . PRO A 1 158 ? -37.810 15.163 26.079 1.00 78.19 158 PRO A C 1
ATOM 1324 O O . PRO A 1 158 ? -37.176 14.923 25.050 1.00 78.19 158 PRO A O 1
ATOM 1327 N N . LYS A 1 159 ? -37.198 15.401 27.244 1.00 80.06 159 LYS A N 1
ATOM 1328 C CA . LYS A 1 159 ? -35.744 15.383 27.446 1.00 80.06 159 LYS A CA 1
ATOM 1329 C C . LYS A 1 159 ? -35.218 13.947 27.423 1.00 80.06 159 LYS A C 1
ATOM 1331 O O . LYS A 1 159 ? -34.166 13.701 26.832 1.00 80.06 159 LYS A O 1
ATOM 1336 N N . TYR A 1 160 ? -35.965 13.009 28.005 1.00 78.50 160 TYR A N 1
ATOM 1337 C CA . TYR A 1 160 ? -35.645 11.579 27.980 1.00 78.50 160 TYR A CA 1
ATOM 1338 C C . TYR A 1 160 ? -35.751 11.000 26.571 1.00 78.50 160 TYR A C 1
ATOM 1340 O O . TYR A 1 160 ? -34.823 10.329 26.128 1.00 78.50 160 TYR A O 1
ATOM 1348 N N . LEU A 1 161 ? -36.803 11.353 25.825 1.00 79.69 161 LEU A N 1
ATOM 1349 C CA . LEU A 1 161 ? -36.965 10.950 24.425 1.00 79.69 161 LEU A CA 1
ATOM 1350 C C . LEU A 1 161 ? -35.780 11.407 23.562 1.00 79.69 161 LEU A C 1
ATOM 1352 O O . LEU A 1 161 ? -35.229 10.618 22.799 1.00 79.69 161 LEU A O 1
ATOM 1356 N N . LYS A 1 162 ? -35.337 12.661 23.722 1.00 84.81 162 LYS A N 1
ATOM 1357 C CA . LYS A 1 162 ? -34.181 13.189 22.982 1.00 84.81 162 LYS A CA 1
ATOM 1358 C C . LYS A 1 162 ? -32.878 12.465 23.342 1.00 84.81 162 LYS A C 1
ATOM 1360 O O . LYS A 1 162 ? -32.086 12.170 22.451 1.00 84.81 162 LYS A O 1
ATOM 1365 N N . LYS A 1 163 ? -32.650 12.170 24.629 1.00 80.69 163 LYS A N 1
ATOM 1366 C CA . LYS A 1 163 ? -31.489 11.376 25.072 1.00 80.69 163 LYS A CA 1
ATOM 1367 C C . LYS A 1 163 ? -31.522 9.958 24.493 1.00 80.69 163 LYS A C 1
ATOM 1369 O O . LYS A 1 163 ? -30.494 9.504 24.003 1.00 80.69 163 LYS A O 1
ATOM 1374 N N . ALA A 1 164 ? -32.682 9.302 24.505 1.00 80.12 164 ALA A N 1
ATOM 1375 C CA . ALA A 1 164 ? -32.857 7.963 23.949 1.00 80.12 164 ALA A CA 1
ATOM 1376 C C . ALA A 1 164 ? -32.570 7.933 22.440 1.00 80.12 164 ALA A C 1
ATOM 1378 O O . ALA A 1 164 ? -31.779 7.113 21.999 1.00 80.12 164 ALA A O 1
ATOM 1379 N N . GLN A 1 165 ? -33.106 8.884 21.667 1.00 85.00 165 GLN A N 1
ATOM 1380 C CA . GLN A 1 165 ? -32.825 8.995 20.228 1.00 85.00 165 GLN A CA 1
ATOM 1381 C C . GLN A 1 165 ? -31.336 9.218 19.931 1.00 85.00 165 GLN A C 1
ATOM 1383 O O . GLN A 1 165 ? -30.786 8.614 19.018 1.00 85.00 165 GLN A O 1
ATOM 1388 N N . MET A 1 166 ? -30.660 10.069 20.711 1.00 84.69 166 MET A N 1
ATOM 1389 C CA . MET A 1 166 ? -29.217 10.278 20.553 1.00 84.69 166 MET A CA 1
ATOM 1390 C C . MET A 1 166 ? -28.405 9.020 20.871 1.00 84.69 166 MET A C 1
ATOM 1392 O O . MET A 1 166 ? -27.380 8.786 20.235 1.00 84.69 166 MET A O 1
ATOM 1396 N N . LEU A 1 167 ? -28.824 8.248 21.874 1.00 82.75 167 LEU A N 1
ATOM 1397 C CA . LEU A 1 167 ? -28.176 6.993 22.242 1.00 82.75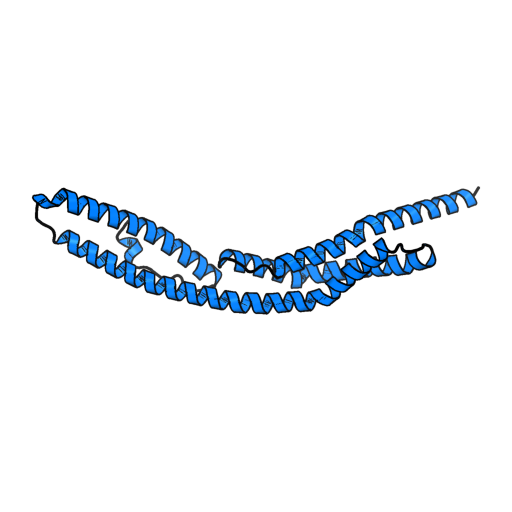 167 LEU A CA 1
ATOM 1398 C C . LEU A 1 167 ? -28.396 5.924 21.167 1.00 82.75 167 LEU A C 1
ATOM 1400 O O . LEU A 1 167 ? -27.444 5.250 20.791 1.00 82.75 167 LEU A O 1
ATOM 1404 N N . ASP A 1 168 ? -29.604 5.846 20.615 1.00 81.00 168 ASP A N 1
ATOM 1405 C CA . ASP A 1 168 ? -29.965 4.935 19.527 1.00 81.00 168 ASP A CA 1
ATOM 1406 C C . ASP A 1 168 ? -29.110 5.190 18.275 1.00 81.00 168 ASP A C 1
ATOM 1408 O O . ASP A 1 168 ? -28.429 4.292 17.787 1.00 81.00 168 ASP A O 1
ATOM 1412 N N . SER A 1 169 ? -28.981 6.453 17.845 1.00 85.88 169 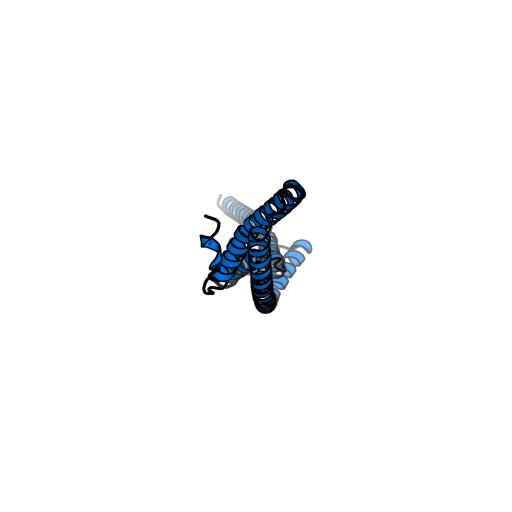SER A N 1
ATOM 1413 C CA . SER A 1 169 ? -28.088 6.809 16.729 1.00 85.88 169 SER A CA 1
ATOM 1414 C C . SER A 1 169 ? -26.612 6.484 17.003 1.00 85.88 169 SER A C 1
ATOM 1416 O O . SER A 1 169 ? -25.867 6.148 16.081 1.00 85.88 169 SER A O 1
ATOM 1418 N N . LYS A 1 170 ? -26.153 6.581 18.260 1.00 84.00 170 LYS A N 1
ATOM 1419 C CA . LYS A 1 170 ? -24.786 6.175 18.633 1.00 84.00 170 LYS A CA 1
ATOM 1420 C C . LYS A 1 170 ? -24.608 4.660 18.569 1.00 84.00 170 LYS A C 1
ATOM 1422 O O . LYS A 1 170 ? -23.543 4.211 18.156 1.00 84.00 170 LYS A O 1
ATOM 1427 N N . LEU A 1 171 ? -25.622 3.888 18.954 1.00 80.81 171 LEU A N 1
ATOM 1428 C CA . LEU A 1 171 ? -25.608 2.428 18.864 1.00 80.81 171 LEU A CA 1
ATOM 1429 C C . LEU A 1 171 ? -25.625 1.957 17.405 1.00 80.81 171 LEU A C 1
ATOM 1431 O O . LEU A 1 171 ? -24.844 1.078 17.051 1.00 80.81 171 LEU A O 1
ATOM 1435 N N . GLU A 1 172 ? -26.417 2.587 16.534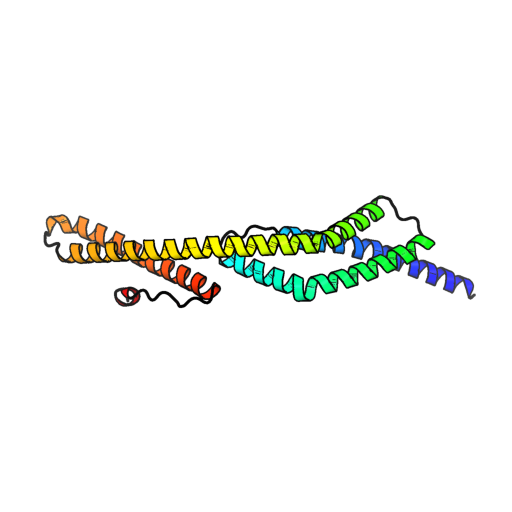 1.00 84.44 172 GLU A N 1
ATOM 1436 C CA . GLU A 1 172 ? -26.380 2.314 15.089 1.00 84.44 172 GLU A CA 1
ATOM 1437 C C . GLU A 1 172 ? -24.984 2.576 14.498 1.00 84.44 172 GLU A C 1
ATOM 1439 O O . GLU A 1 172 ? -24.428 1.733 13.790 1.00 84.44 172 GLU A O 1
ATOM 1444 N N . ALA A 1 173 ? -24.367 3.712 14.841 1.00 85.50 173 ALA A N 1
ATOM 1445 C CA . ALA A 1 173 ? -23.002 4.025 14.415 1.00 85.50 173 ALA A CA 1
ATOM 1446 C C . ALA A 1 173 ? -21.964 3.041 14.989 1.00 85.50 173 ALA A C 1
ATOM 1448 O O . ALA A 1 173 ? -20.992 2.693 14.314 1.00 85.50 173 ALA A O 1
ATOM 1449 N N . ALA A 1 174 ? -22.177 2.562 16.217 1.00 84.25 174 ALA A N 1
ATOM 1450 C CA . ALA A 1 174 ? -21.327 1.572 16.868 1.00 84.25 174 ALA A CA 1
ATOM 1451 C C . ALA A 1 174 ? -21.332 0.232 16.113 1.00 84.25 174 ALA A C 1
ATOM 1453 O O . ALA A 1 174 ? -20.274 -0.379 15.968 1.00 84.25 174 ALA A O 1
ATOM 1454 N N . VAL A 1 175 ? -22.474 -0.196 15.560 1.00 82.88 175 VAL A N 1
ATOM 1455 C CA . VAL A 1 175 ? -22.555 -1.408 14.721 1.00 82.88 175 VAL A CA 1
ATOM 1456 C C . VAL A 1 175 ? -21.684 -1.272 13.470 1.00 82.88 175 VAL A C 1
ATOM 1458 O O . VAL A 1 175 ? -20.884 -2.160 13.186 1.00 82.88 175 VAL A O 1
ATOM 1461 N N . ALA A 1 176 ? -21.765 -0.139 12.766 1.00 86.00 176 ALA A N 1
ATOM 1462 C CA . ALA A 1 176 ? -20.931 0.103 11.586 1.00 86.00 176 ALA A CA 1
ATOM 1463 C C . ALA A 1 176 ? -19.426 0.135 11.925 1.00 86.00 176 ALA A C 1
ATOM 1465 O O . ALA A 1 176 ? -18.605 -0.378 11.163 1.00 86.00 176 ALA A O 1
ATOM 1466 N N . LYS A 1 177 ? -19.059 0.698 13.085 1.00 86.81 177 LYS A N 1
ATOM 1467 C CA . LYS A 1 177 ? -17.671 0.733 13.584 1.00 86.81 177 LYS A CA 1
ATOM 1468 C C . LYS A 1 177 ? -17.147 -0.674 13.909 1.00 86.81 177 LYS A C 1
ATOM 1470 O O . LYS A 1 177 ? -16.010 -0.984 13.571 1.00 86.81 177 LYS A O 1
ATOM 1475 N N . ILE A 1 178 ? -17.986 -1.542 14.482 1.00 85.75 178 ILE A N 1
ATOM 1476 C CA . ILE A 1 178 ? -17.656 -2.959 14.724 1.00 85.75 178 ILE A CA 1
ATOM 1477 C C . ILE A 1 178 ? -17.393 -3.695 13.410 1.00 85.75 178 ILE A C 1
ATOM 1479 O O . ILE A 1 178 ? -16.404 -4.418 13.300 1.00 85.75 178 ILE A O 1
ATOM 1483 N N . ASP A 1 179 ? -18.251 -3.509 12.407 1.00 86.12 179 ASP A N 1
ATOM 1484 C CA . ASP A 1 179 ? -18.067 -4.162 11.109 1.00 86.12 179 ASP A CA 1
ATOM 1485 C C . ASP A 1 179 ? -16.765 -3.716 10.427 1.00 86.12 179 ASP A C 1
ATOM 1487 O O . ASP A 1 179 ? -16.086 -4.545 9.817 1.00 86.12 179 ASP A O 1
ATOM 1491 N N . ALA A 1 180 ? -16.383 -2.441 10.569 1.00 87.00 180 ALA A N 1
ATOM 1492 C CA . ALA A 1 180 ? -15.099 -1.933 10.089 1.00 87.00 180 ALA A CA 1
ATOM 1493 C C . ALA A 1 180 ? -13.912 -2.588 10.818 1.00 87.00 180 ALA A C 1
ATOM 1495 O O . ALA A 1 180 ? -13.012 -3.105 10.157 1.00 87.00 180 ALA A O 1
ATOM 1496 N N . PHE A 1 181 ? -13.942 -2.666 12.154 1.00 88.19 181 PHE A N 1
ATOM 1497 C CA . PHE A 1 181 ? -12.897 -3.353 12.925 1.00 88.19 181 PHE A CA 1
ATOM 1498 C C . PHE A 1 181 ? -12.751 -4.818 12.518 1.00 88.19 181 PHE A C 1
ATOM 1500 O O . PHE A 1 181 ? -11.644 -5.259 12.228 1.00 88.19 181 PHE A O 1
ATOM 1507 N N . ASN A 1 182 ? -13.861 -5.545 12.388 1.00 86.50 182 ASN A N 1
ATOM 1508 C CA . ASN A 1 182 ? -13.836 -6.951 11.987 1.00 86.50 182 ASN A CA 1
ATOM 1509 C C . ASN A 1 182 ? -13.237 -7.149 10.584 1.00 86.50 182 ASN A C 1
ATOM 1511 O O . ASN A 1 182 ? -12.599 -8.168 10.319 1.00 86.50 182 ASN A O 1
ATOM 1515 N N . GLN A 1 183 ? -13.454 -6.211 9.656 1.00 86.50 183 GLN A N 1
ATOM 1516 C CA . GLN A 1 183 ? -12.836 -6.265 8.326 1.00 86.50 183 GLN A CA 1
ATOM 1517 C C . GLN A 1 183 ? -11.318 -6.083 8.401 1.00 86.50 183 GLN A C 1
ATOM 1519 O O . GLN A 1 183 ? -10.587 -6.808 7.725 1.00 86.50 183 GLN A O 1
ATOM 1524 N N . GLU A 1 184 ? -10.844 -5.157 9.233 1.00 88.00 184 GLU A N 1
ATOM 1525 C CA . GLU A 1 184 ? -9.412 -4.932 9.438 1.00 88.00 184 GLU A CA 1
ATOM 1526 C C . GLU A 1 184 ? -8.744 -6.101 10.178 1.00 88.00 184 GLU A C 1
ATOM 1528 O O . GLU A 1 184 ? -7.697 -6.584 9.747 1.00 88.00 184 GLU A O 1
ATOM 1533 N N . GLU A 1 185 ? -9.377 -6.636 11.225 1.00 86.81 185 GLU A N 1
ATOM 1534 C CA . GLU A 1 185 ? -8.913 -7.827 11.949 1.00 86.81 185 GLU A CA 1
ATOM 1535 C C . GLU A 1 185 ? -8.783 -9.034 11.010 1.00 86.81 185 GLU A C 1
ATOM 1537 O O . GLU A 1 185 ? -7.746 -9.701 10.996 1.00 86.81 185 GLU A O 1
ATOM 1542 N N . LYS A 1 186 ? -9.778 -9.266 10.141 1.00 87.50 186 LYS A N 1
ATOM 1543 C CA . LYS A 1 186 ? -9.716 -10.305 9.098 1.00 87.50 186 LYS A CA 1
ATOM 1544 C C . LYS A 1 186 ? -8.558 -10.107 8.139 1.00 87.50 186 LYS A C 1
ATOM 1546 O O . LYS A 1 186 ? -7.915 -11.087 7.766 1.00 87.50 186 LYS A O 1
ATOM 1551 N N . ALA A 1 187 ? -8.304 -8.867 7.730 1.00 86.69 187 ALA A N 1
ATOM 1552 C CA . ALA A 1 187 ? -7.214 -8.553 6.818 1.00 86.69 187 ALA A CA 1
ATOM 1553 C C . ALA A 1 187 ? -5.848 -8.910 7.431 1.00 86.69 187 ALA A C 1
ATOM 1555 O O . ALA A 1 187 ? -4.967 -9.400 6.727 1.00 86.69 187 ALA A O 1
ATOM 1556 N N . TYR A 1 188 ? -5.698 -8.748 8.748 1.00 86.12 188 TYR A N 1
ATOM 1557 C CA . TYR A 1 188 ? -4.506 -9.163 9.495 1.00 86.12 188 TYR A CA 1
ATOM 1558 C C . TYR A 1 188 ? -4.521 -10.627 9.967 1.00 86.12 188 TYR A C 1
ATOM 1560 O O . TYR A 1 188 ? -3.540 -11.084 10.557 1.00 86.12 188 TYR A O 1
ATOM 1568 N N . GLY A 1 189 ? -5.601 -11.374 9.718 1.00 83.38 189 GLY A N 1
ATOM 1569 C CA . GLY A 1 189 ? -5.767 -12.752 10.188 1.00 83.38 189 GLY A CA 1
ATOM 1570 C C . GLY A 1 189 ? -5.943 -12.875 11.706 1.00 83.38 189 GLY A C 1
ATOM 1571 O O . GLY A 1 189 ? -5.608 -13.913 12.274 1.00 83.38 189 GLY A O 1
ATOM 1572 N N . TRP A 1 190 ? -6.417 -11.820 12.369 1.00 85.50 190 TRP A N 1
ATOM 1573 C CA . TRP A 1 190 ? -6.729 -11.824 13.797 1.00 85.50 190 TRP A CA 1
ATOM 1574 C C . TRP A 1 190 ? -8.083 -12.493 14.064 1.00 85.50 190 TRP A C 1
ATOM 1576 O O . TRP A 1 190 ? -8.933 -12.595 13.176 1.00 85.50 190 TRP A O 1
ATOM 1586 N N . GLU A 1 191 ? -8.281 -12.963 15.296 1.00 80.44 191 GLU A N 1
ATOM 1587 C CA . GLU A 1 191 ? -9.603 -13.402 15.746 1.00 80.44 191 GLU A CA 1
ATOM 1588 C C . GLU A 1 191 ? -10.532 -12.189 15.847 1.00 80.44 191 GLU A C 1
ATOM 1590 O O . GLU A 1 191 ? -10.141 -11.166 16.405 1.00 80.44 191 GLU A O 1
ATOM 1595 N N . GLU A 1 192 ? -11.751 -12.309 15.310 1.00 79.62 192 GLU A N 1
ATOM 1596 C CA . GLU A 1 192 ? -12.751 -11.242 15.398 1.00 79.62 192 GLU A CA 1
ATOM 1597 C C . GLU A 1 192 ? -13.024 -10.904 16.866 1.00 79.62 192 GLU A C 1
ATOM 1599 O O . GLU A 1 192 ? -13.395 -11.781 17.662 1.00 79.62 192 GLU A O 1
ATOM 1604 N N . THR A 1 193 ? -12.902 -9.627 17.222 1.00 77.19 193 THR A N 1
ATOM 1605 C CA . THR A 1 193 ? -13.269 -9.176 18.560 1.00 77.19 193 THR A CA 1
ATOM 1606 C C . THR A 1 193 ? -14.774 -9.357 18.745 1.00 77.19 193 THR A C 1
ATOM 1608 O O . THR A 1 193 ? -15.606 -8.679 18.141 1.00 77.19 193 THR A O 1
ATOM 1611 N N . TYR A 1 194 ? -15.159 -10.286 19.620 1.00 67.69 194 TYR A N 1
ATOM 1612 C CA . TYR A 1 194 ? -16.566 -10.485 19.941 1.00 67.69 194 TYR A CA 1
ATOM 1613 C C . TYR A 1 194 ? -17.064 -9.344 20.830 1.00 67.69 194 TYR A C 1
ATOM 1615 O O . TYR A 1 194 ? -16.677 -9.239 21.992 1.00 67.69 194 TYR A O 1
ATOM 1623 N N . PHE A 1 195 ? -17.967 -8.520 20.298 1.00 67.06 195 PHE A N 1
ATOM 1624 C CA . PHE A 1 195 ? -18.685 -7.497 21.057 1.00 67.06 195 PHE A CA 1
ATOM 1625 C C . PHE A 1 195 ? -20.020 -8.085 21.558 1.00 67.06 195 PHE A C 1
ATOM 1627 O O . PHE A 1 195 ? -20.972 -8.195 20.776 1.00 67.06 195 PHE A O 1
ATOM 1634 N N . PRO A 1 196 ? -20.147 -8.465 22.851 1.00 57.34 196 PRO A N 1
ATOM 1635 C CA . PRO A 1 196 ? -21.333 -9.155 23.379 1.00 57.34 196 PRO A CA 1
ATOM 1636 C C . PRO A 1 196 ? -22.636 -8.364 23.207 1.00 57.34 196 PRO A C 1
ATOM 1638 O O . PRO A 1 196 ? -23.720 -8.943 23.148 1.00 57.34 196 PRO A O 1
ATOM 1641 N N . MET A 1 197 ? -22.520 -7.041 23.086 1.00 55.28 197 MET A N 1
ATOM 1642 C CA . MET A 1 197 ? -23.631 -6.099 22.963 1.00 55.28 197 MET A CA 1
ATOM 1643 C C . MET A 1 197 ? -24.376 -6.175 21.621 1.00 55.28 197 MET A C 1
ATOM 1645 O O . MET A 1 197 ? -25.484 -5.655 21.522 1.00 55.28 197 MET A O 1
ATOM 1649 N N . ARG A 1 198 ? -23.852 -6.898 20.615 1.00 49.88 198 ARG A N 1
ATOM 1650 C CA . ARG A 1 198 ? -24.520 -7.112 19.313 1.00 49.88 198 ARG A CA 1
ATOM 1651 C C . ARG A 1 198 ? -25.933 -7.710 19.438 1.00 49.88 198 ARG A C 1
ATOM 1653 O O . ARG A 1 198 ? -26.750 -7.527 18.546 1.00 49.88 198 ARG A O 1
ATOM 1660 N N . LYS A 1 199 ? -26.227 -8.437 20.525 1.00 43.19 199 LYS A N 1
ATOM 1661 C CA . LYS A 1 199 ? -27.506 -9.147 20.728 1.00 43.19 199 LYS A CA 1
ATOM 1662 C C . LYS A 1 199 ? -28.571 -8.383 21.521 1.00 43.19 199 LYS A C 1
ATOM 1664 O O . LYS A 1 199 ? -29.664 -8.914 21.666 1.00 43.19 199 LYS A O 1
ATOM 1669 N N . GLN A 1 200 ? -28.283 -7.194 22.050 1.00 42.84 200 GLN A N 1
ATOM 1670 C CA . GLN A 1 200 ? -29.289 -6.415 22.793 1.00 42.84 200 GLN A CA 1
ATOM 1671 C C . GLN A 1 200 ? -30.040 -5.391 21.932 1.00 42.84 200 GLN A C 1
ATOM 1673 O O . GLN A 1 200 ? -31.019 -4.824 22.405 1.00 42.84 200 GLN A O 1
ATOM 1678 N N . VAL A 1 201 ? -29.610 -5.179 20.684 1.00 39.97 201 VAL A N 1
ATOM 1679 C CA . VAL A 1 201 ? -30.188 -4.188 19.753 1.00 39.97 201 VAL A CA 1
ATOM 1680 C C . VAL A 1 201 ? -30.869 -4.858 18.541 1.00 39.97 201 VAL A C 1
ATOM 1682 O O . VAL A 1 201 ? -31.196 -4.188 17.569 1.00 39.97 201 VAL A O 1
ATOM 1685 N N . SER A 1 202 ? -31.079 -6.183 18.574 1.00 30.09 202 SER A N 1
ATOM 1686 C CA . SER A 1 202 ? -31.809 -6.937 17.537 1.00 30.09 202 SER A CA 1
ATOM 1687 C C . SER A 1 202 ? -33.118 -7.505 18.054 1.00 30.09 202 SER A C 1
ATOM 1689 O O . SER A 1 202 ? -33.184 -7.849 19.253 1.00 30.09 202 SER A O 1
#

Sequence (202 aa):
MPITNIFTIRIIYYTNLTSIKYFIFPRLGEDYQAISDRALTVPGNTSELMVLMEFIRKVESVTVFEMEDRLREVMNYILFLSDYTIISAIEMKQNCLTFLWYNRMSQVLEENRQLVEQKTLDYQNSLKESIEQFKEELVQYMAQTEELYTYGDINELPKYLKKAQMLDSKLEAAVAKIDAFNQEEKAYGWEETYFPMRKQVS

Radius of gyration: 31.14 Å; chains: 1; bounding box: 70×30×98 Å